Protein AF-A0A1Y3QX22-F1 (afdb_monomer_lite)

Foldseek 3Di:
DDDDDDPDPPPPPLDQDACLVDQDDDPPPDDSQQVQWDWDWDWAQFQVVRGIAIKTKTKAFQWALVLAACVVVQQWKPVQAGPVLPDGDDRRDDHRNPRTAGNQKIWMKIAGPPPRWIPSSVHPPDSRTSHPITGMDGQDPVQKDWDDKDWDWECDDPFWIKIKIKIWIARSNNRHIDIDIDIDIDGFPWDWDWDDDVVQQWIKIWIARPRHRDIDIDIWHWDKDWAAAEEEQPQDWDFIDMDTPTDPQKDKQKFKAQDQVGRDHRDTDTDRDADKGKIKMWMWIDHPHDIDIDIDIHIYGYHYPPPDPPPDDLDPDVPFQWDFPDWAPAAQVGWIWTWIARPSNRDIDTDDIHDHPHDPDDDDDDDPDDPVGHD

pLDDT: mean 85.25, std 14.9, range [34.22, 97.75]

Structure (mmCIF, N/CA/C/O backbone):
data_AF-A0A1Y3QX22-F1
#
_entry.id   AF-A0A1Y3QX22-F1
#
loop_
_atom_site.group_PDB
_atom_site.id
_atom_site.type_symbol
_atom_site.label_atom_id
_atom_site.label_alt_id
_atom_site.label_comp_id
_atom_site.label_asym_id
_atom_site.label_entity_id
_atom_site.label_seq_id
_atom_site.pdbx_PDB_ins_code
_atom_site.Cartn_x
_atom_site.Cartn_y
_atom_site.Cartn_z
_atom_site.occupancy
_atom_site.B_iso_or_equiv
_atom_site.auth_seq_id
_atom_site.auth_comp_id
_atom_site.auth_asym_id
_atom_site.auth_atom_id
_atom_site.pdbx_PDB_model_num
ATOM 1 N N . MET A 1 1 ? -6.542 -36.772 -50.149 1.00 36.34 1 MET A N 1
ATOM 2 C CA . MET A 1 1 ? -6.131 -36.227 -48.842 1.00 36.34 1 MET A CA 1
ATOM 3 C C . MET A 1 1 ? -5.224 -35.038 -49.113 1.00 36.34 1 MET A C 1
ATOM 5 O O . MET A 1 1 ? -4.090 -35.252 -49.514 1.00 36.34 1 MET A O 1
ATOM 9 N N . LEU A 1 2 ? -5.739 -33.810 -49.015 1.00 35.78 2 LEU A N 1
ATOM 10 C CA . LEU A 1 2 ? -4.901 -32.610 -48.978 1.00 35.78 2 LEU A CA 1
ATOM 11 C C . LEU A 1 2 ? -4.663 -32.290 -47.502 1.00 35.78 2 LEU A C 1
ATOM 13 O O . LEU A 1 2 ? -5.620 -32.027 -46.779 1.00 35.78 2 LEU A O 1
ATOM 17 N N . SER A 1 3 ? -3.410 -32.377 -47.063 1.00 34.22 3 SER A N 1
ATOM 18 C CA . SER A 1 3 ? -3.008 -31.951 -45.725 1.00 34.22 3 SER A CA 1
ATOM 19 C C . SER A 1 3 ? -2.814 -30.435 -45.745 1.00 34.22 3 SER A C 1
ATOM 21 O O . SER A 1 3 ? -1.922 -29.936 -46.429 1.00 34.22 3 SER A O 1
ATOM 23 N N . LEU A 1 4 ? -3.682 -29.709 -45.043 1.00 40.72 4 LEU A N 1
ATOM 24 C CA . LEU A 1 4 ? -3.473 -28.309 -44.687 1.00 40.72 4 LEU A CA 1
ATOM 25 C C . LEU A 1 4 ? -2.505 -28.290 -43.501 1.00 40.72 4 LEU A C 1
ATOM 27 O O . LEU A 1 4 ? -2.869 -28.695 -42.399 1.00 40.72 4 LEU A O 1
ATOM 31 N N . VAL A 1 5 ? -1.270 -27.852 -43.736 1.00 42.16 5 VAL A N 1
ATOM 32 C CA . VAL A 1 5 ? -0.345 -27.501 -42.653 1.00 42.16 5 VAL A CA 1
ATOM 33 C C . VAL A 1 5 ? -0.844 -26.182 -42.055 1.00 42.16 5 VAL A C 1
ATOM 35 O O . VAL A 1 5 ? -0.979 -25.214 -42.806 1.00 42.16 5 VAL A O 1
ATOM 38 N N . PRO A 1 6 ? -1.143 -26.096 -40.748 1.00 40.78 6 PRO A N 1
ATOM 39 C CA . PRO A 1 6 ? -1.425 -24.816 -40.123 1.00 40.78 6 PRO A CA 1
ATOM 40 C C . PRO A 1 6 ? -0.106 -24.049 -40.007 1.00 40.78 6 PRO A C 1
ATOM 42 O O . PRO A 1 6 ? 0.772 -24.431 -39.235 1.00 40.78 6 PRO A O 1
ATOM 45 N N . SER A 1 7 ? 0.043 -22.967 -40.769 1.00 44.59 7 SER A N 1
ATOM 46 C CA . SER A 1 7 ? 1.041 -21.941 -40.470 1.00 44.59 7 SER A CA 1
ATOM 47 C C . SER A 1 7 ? 0.577 -21.206 -39.215 1.00 44.59 7 SER A C 1
ATOM 49 O O . SER A 1 7 ? -0.231 -20.283 -39.289 1.00 44.59 7 SER A O 1
ATOM 51 N N . ALA A 1 8 ? 1.027 -21.660 -38.048 1.00 41.25 8 ALA A N 1
ATOM 52 C CA . ALA A 1 8 ? 0.876 -20.902 -36.818 1.00 41.25 8 ALA A CA 1
ATOM 53 C C . ALA A 1 8 ? 1.829 -19.702 -36.891 1.00 41.25 8 ALA A C 1
ATOM 55 O O . ALA A 1 8 ? 3.026 -19.836 -36.650 1.00 41.25 8 ALA A O 1
ATOM 56 N N . PHE A 1 9 ? 1.310 -18.530 -37.254 1.00 41.88 9 PHE A N 1
ATOM 57 C CA . PHE A 1 9 ? 1.969 -17.285 -36.887 1.00 41.88 9 PHE A CA 1
ATOM 58 C C . PHE A 1 9 ? 1.807 -17.160 -35.374 1.00 41.88 9 PHE A C 1
ATOM 60 O O . PHE A 1 9 ? 0.685 -17.032 -34.882 1.00 41.88 9 PHE A O 1
ATOM 67 N N . ALA A 1 10 ? 2.906 -17.264 -34.631 1.00 37.62 10 ALA A N 1
ATOM 68 C CA . ALA A 1 10 ? 2.924 -16.817 -33.250 1.00 37.62 10 ALA A CA 1
ATOM 69 C C . ALA A 1 10 ? 2.651 -15.309 -33.285 1.00 37.62 10 ALA A C 1
ATOM 71 O O . ALA A 1 10 ? 3.537 -14.518 -33.592 1.00 37.62 10 ALA A O 1
ATOM 72 N N . ALA A 1 11 ? 1.397 -14.914 -33.066 1.00 38.53 11 ALA A N 1
ATOM 73 C CA . ALA A 1 11 ? 1.091 -13.540 -32.723 1.00 38.53 11 ALA A CA 1
ATOM 74 C C . ALA A 1 11 ? 1.828 -13.278 -31.409 1.00 38.53 11 ALA A C 1
ATOM 76 O O . ALA A 1 11 ? 1.505 -13.888 -30.389 1.00 38.53 11 ALA A O 1
ATOM 77 N N . GLN A 1 12 ? 2.878 -12.460 -31.462 1.00 41.03 12 GLN A N 1
ATOM 78 C CA . GLN A 1 12 ? 3.587 -12.010 -30.276 1.00 41.03 12 GLN A CA 1
ATOM 79 C C . GLN A 1 12 ? 2.536 -11.353 -29.378 1.00 41.03 12 GLN A C 1
ATOM 81 O O . GLN A 1 12 ? 1.858 -10.407 -29.784 1.00 41.03 12 GLN A O 1
ATOM 86 N N . GLN A 1 13 ? 2.300 -11.942 -28.208 1.00 42.16 13 GLN A N 1
ATOM 87 C CA . GLN A 1 13 ? 1.375 -11.389 -27.235 1.00 42.16 13 GLN A CA 1
ATOM 88 C C . GLN A 1 13 ? 2.008 -10.078 -26.765 1.00 42.16 13 GLN A C 1
ATOM 90 O O . GLN A 1 13 ? 3.009 -10.094 -26.058 1.00 42.16 13 GLN A O 1
ATOM 95 N N . ASN A 1 14 ? 1.489 -8.953 -27.257 1.00 52.09 14 ASN A N 1
ATOM 96 C CA . ASN A 1 14 ? 2.014 -7.615 -26.992 1.00 52.09 14 ASN A CA 1
ATOM 97 C C . ASN A 1 14 ? 1.591 -7.165 -25.585 1.00 52.09 14 ASN A C 1
ATOM 99 O O . ASN A 1 14 ? 0.778 -6.258 -25.426 1.00 52.09 14 ASN A O 1
ATOM 103 N N . SER A 1 15 ? 2.037 -7.890 -24.561 1.00 65.25 15 SER A N 1
ATOM 104 C CA . SER A 1 15 ? 1.939 -7.449 -23.176 1.00 65.25 15 SER A CA 1
ATOM 105 C C . SER A 1 15 ? 3.195 -6.660 -22.859 1.00 65.25 15 SER A C 1
ATOM 107 O O . SER A 1 15 ? 4.293 -7.210 -22.947 1.00 65.25 15 SER A O 1
ATOM 109 N N . TYR A 1 16 ? 3.020 -5.391 -22.496 1.00 75.31 16 TYR A N 1
ATOM 110 C CA . TYR A 1 16 ? 4.081 -4.595 -21.899 1.00 75.31 16 TYR A CA 1
ATOM 111 C C . TYR A 1 16 ? 4.757 -5.370 -20.760 1.00 75.31 16 TYR A C 1
ATOM 113 O O . TYR A 1 16 ? 4.108 -6.086 -19.991 1.00 75.31 16 TYR A O 1
ATOM 121 N N . HIS A 1 17 ? 6.068 -5.213 -20.683 1.00 79.25 17 HIS A N 1
ATOM 122 C CA . HIS A 1 17 ? 6.940 -5.810 -19.694 1.00 79.25 17 HIS A CA 1
ATOM 123 C C . HIS A 1 17 ? 8.010 -4.771 -19.370 1.00 79.25 17 HIS A C 1
ATOM 125 O O . HIS A 1 17 ? 8.601 -4.218 -20.296 1.00 79.25 17 HIS A O 1
ATOM 131 N N . ASP A 1 18 ? 8.209 -4.469 -18.084 1.00 85.56 18 ASP A N 1
ATOM 132 C CA . ASP A 1 18 ? 9.187 -3.465 -17.668 1.00 85.56 18 ASP A CA 1
ATOM 133 C C . ASP A 1 18 ? 10.604 -4.063 -17.713 1.00 85.56 18 ASP A C 1
ATOM 135 O O . ASP A 1 18 ? 10.905 -4.986 -16.938 1.00 85.56 18 ASP A O 1
ATOM 139 N N . PRO A 1 19 ? 11.510 -3.532 -18.556 1.00 85.81 19 PRO A N 1
ATOM 140 C CA . PRO A 1 19 ? 12.893 -3.983 -18.603 1.00 85.81 19 PRO A CA 1
ATOM 141 C C . PRO A 1 19 ? 13.593 -3.881 -17.247 1.00 85.81 19 PRO A C 1
ATOM 143 O O . PRO A 1 19 ? 14.455 -4.705 -16.960 1.00 85.81 19 PRO A O 1
ATOM 146 N N . ALA A 1 20 ? 13.210 -2.930 -16.387 1.00 86.38 20 ALA A N 1
ATOM 147 C CA . ALA A 1 20 ? 13.791 -2.792 -15.052 1.00 86.38 20 ALA A CA 1
ATOM 148 C C . ALA A 1 20 ? 13.426 -3.944 -14.098 1.00 86.38 20 ALA A C 1
ATOM 150 O O . ALA A 1 20 ? 14.168 -4.212 -13.157 1.00 86.38 20 ALA A O 1
ATOM 151 N N . GLU A 1 21 ? 12.311 -4.641 -14.328 1.00 85.25 21 GLU A N 1
ATOM 152 C CA . GLU A 1 21 ? 11.834 -5.712 -13.442 1.00 85.25 21 GLU A CA 1
ATOM 153 C C . GLU A 1 21 ? 12.379 -7.091 -13.833 1.00 85.25 21 GLU A C 1
ATOM 155 O O . GLU A 1 21 ? 12.444 -7.992 -12.995 1.00 85.25 21 GLU A O 1
ATOM 160 N N . HIS A 1 22 ? 12.796 -7.276 -15.091 1.00 83.94 22 HIS A N 1
ATOM 161 C CA . HIS A 1 22 ? 13.303 -8.571 -15.555 1.00 83.94 22 HIS A CA 1
ATOM 162 C C . HIS A 1 22 ? 14.522 -8.478 -16.475 1.00 83.94 22 HIS A C 1
ATOM 164 O O . HIS A 1 22 ? 14.696 -9.318 -17.365 1.00 83.94 22 HIS A O 1
ATOM 170 N N . TRP A 1 23 ? 15.369 -7.476 -16.254 1.00 88.88 23 TRP A N 1
ATOM 171 C CA . TRP A 1 23 ? 16.639 -7.359 -16.955 1.00 88.88 23 TRP A CA 1
ATOM 172 C C . TRP A 1 23 ? 17.484 -8.624 -16.778 1.00 88.88 23 TRP A C 1
ATOM 174 O O . TRP A 1 23 ? 17.711 -9.097 -15.661 1.00 88.88 23 TRP A O 1
ATOM 184 N N . GLN A 1 24 ? 17.952 -9.188 -17.886 1.00 86.00 24 GLN A N 1
ATOM 185 C CA . GLN A 1 24 ? 18.789 -10.380 -17.889 1.00 86.00 24 GLN A CA 1
ATOM 186 C C . GLN A 1 24 ? 20.254 -9.996 -18.032 1.00 86.00 24 GLN A C 1
ATOM 188 O O . GLN A 1 24 ? 20.685 -9.564 -19.097 1.00 86.00 24 GLN A O 1
ATOM 193 N N . GLU A 1 25 ? 21.042 -10.248 -16.994 1.00 80.12 25 GLU A N 1
ATOM 194 C CA . GLU A 1 25 ? 22.492 -10.098 -17.060 1.00 80.12 25 GLU A CA 1
ATOM 195 C C . GLU A 1 25 ? 23.142 -11.421 -17.477 1.00 80.12 25 GLU A C 1
ATOM 197 O O . GLU A 1 25 ? 22.962 -12.472 -16.851 1.00 80.12 25 GLU A O 1
ATOM 202 N N . ALA A 1 26 ? 23.954 -11.383 -18.529 1.00 65.12 26 ALA A N 1
ATOM 203 C CA . ALA A 1 26 ? 24.813 -12.502 -18.875 1.00 65.12 26 ALA A CA 1
ATOM 204 C C . ALA A 1 26 ? 26.205 -12.224 -18.304 1.00 65.12 26 ALA A C 1
ATOM 206 O O . ALA A 1 26 ? 26.901 -11.354 -18.809 1.00 65.12 26 ALA A O 1
ATOM 207 N N . LEU A 1 27 ? 26.645 -13.001 -17.303 1.00 61.62 27 LEU A N 1
ATOM 208 C CA . LEU A 1 27 ? 28.001 -12.963 -16.721 1.00 61.62 27 LEU A CA 1
ATOM 209 C C . LEU A 1 27 ? 29.094 -13.304 -17.765 1.00 61.62 27 LEU A C 1
ATOM 211 O O . LEU A 1 27 ? 29.719 -14.366 -17.709 1.00 61.62 27 LEU A O 1
ATOM 215 N N . ASN A 1 28 ? 29.311 -12.420 -18.741 1.00 54.50 28 ASN A N 1
ATOM 216 C CA . ASN A 1 28 ? 30.236 -12.527 -19.871 1.00 54.50 28 ASN A CA 1
ATOM 217 C C . ASN A 1 28 ? 30.025 -13.742 -20.800 1.00 54.50 28 ASN A C 1
ATOM 219 O O . ASN A 1 28 ? 30.989 -14.250 -21.374 1.00 54.50 28 ASN A O 1
ATOM 223 N N . ARG A 1 29 ? 28.788 -14.245 -20.948 1.00 50.44 29 ARG A N 1
ATOM 224 C CA . ARG A 1 29 ? 28.500 -15.457 -21.753 1.00 50.44 29 ARG A CA 1
ATOM 225 C C . ARG A 1 29 ? 27.735 -15.217 -23.065 1.00 50.44 29 ARG A C 1
ATOM 227 O O . ARG A 1 29 ? 27.838 -16.071 -23.942 1.00 50.44 29 ARG A O 1
ATOM 234 N N . THR A 1 30 ? 27.060 -14.073 -23.232 1.00 57.72 30 THR A N 1
ATOM 235 C CA . THR A 1 30 ? 26.239 -13.731 -24.418 1.00 57.72 30 THR A CA 1
ATOM 236 C C . THR A 1 30 ? 26.144 -12.206 -24.600 1.00 57.72 30 THR A C 1
ATOM 238 O O . THR A 1 30 ? 26.429 -11.462 -23.667 1.00 57.72 30 THR A O 1
ATOM 241 N N . ASN A 1 31 ? 25.750 -11.742 -25.793 1.00 74.31 31 ASN A N 1
ATOM 242 C CA . ASN A 1 31 ? 25.405 -10.346 -26.084 1.00 74.31 31 ASN A CA 1
ATOM 243 C C . ASN A 1 31 ? 24.146 -9.928 -25.296 1.00 74.31 31 ASN A C 1
ATOM 245 O O . ASN A 1 31 ? 23.030 -10.200 -25.728 1.00 74.31 31 ASN A O 1
ATOM 249 N N . GLU A 1 32 ? 24.338 -9.321 -24.125 1.00 84.38 32 GLU A N 1
ATOM 250 C CA . GLU A 1 32 ? 23.282 -8.916 -23.181 1.00 84.38 32 GLU A CA 1
ATOM 251 C C . GLU A 1 32 ? 22.200 -8.043 -23.824 1.00 84.38 32 GLU A C 1
ATOM 253 O O . GLU A 1 32 ? 21.011 -8.234 -23.573 1.00 84.38 32 GLU A O 1
ATOM 258 N N . LEU A 1 33 ? 22.604 -7.149 -24.729 1.00 89.69 33 LEU A N 1
ATOM 259 C CA . LEU A 1 33 ? 21.676 -6.321 -25.491 1.00 89.69 33 LEU A CA 1
ATOM 260 C C . LEU A 1 33 ? 20.748 -7.172 -26.372 1.00 89.69 33 LEU A C 1
ATOM 262 O O . LEU A 1 33 ? 19.561 -6.894 -26.442 1.00 89.69 33 LEU A O 1
ATOM 266 N N . ASP A 1 34 ? 21.232 -8.256 -26.989 1.00 89.31 34 ASP A N 1
ATOM 267 C CA . ASP A 1 34 ? 20.360 -9.127 -27.794 1.00 89.31 34 ASP A CA 1
ATOM 268 C C . ASP A 1 34 ? 19.292 -9.800 -26.913 1.00 89.31 34 ASP A C 1
ATOM 270 O O . ASP A 1 34 ? 18.132 -9.883 -27.311 1.00 89.31 34 ASP A O 1
ATOM 274 N N . ALA A 1 35 ? 19.668 -10.243 -25.707 1.00 87.81 35 ALA A N 1
ATOM 275 C CA . ALA A 1 35 ? 18.770 -10.941 -24.784 1.00 87.81 35 ALA A CA 1
ATOM 276 C C . ALA A 1 35 ? 17.658 -10.041 -24.218 1.00 87.81 35 ALA A C 1
ATOM 278 O O . ALA A 1 35 ? 16.554 -10.522 -23.975 1.00 87.81 35 ALA A O 1
ATOM 279 N N . ASN A 1 36 ? 17.944 -8.748 -24.046 1.00 88.81 36 ASN A N 1
ATOM 280 C CA . ASN A 1 36 ? 17.006 -7.757 -23.510 1.00 88.81 36 ASN A CA 1
ATOM 281 C C . ASN A 1 36 ? 16.337 -6.908 -24.603 1.00 88.81 36 ASN A C 1
ATOM 283 O O . ASN A 1 36 ? 15.720 -5.885 -24.307 1.00 88.81 36 ASN A O 1
ATOM 287 N N . SER A 1 37 ? 16.486 -7.289 -25.874 1.00 90.31 37 SER A N 1
ATOM 288 C CA . SER A 1 37 ? 15.969 -6.494 -26.983 1.00 90.31 37 SER A CA 1
ATOM 289 C C . SER A 1 37 ? 14.510 -6.775 -27.320 1.00 90.31 37 SER A C 1
ATOM 291 O O . SER A 1 37 ? 14.046 -7.914 -27.360 1.00 90.31 37 SER A O 1
ATOM 293 N N . VAL A 1 38 ? 13.811 -5.709 -27.693 1.00 90.06 38 VAL A N 1
ATOM 294 C CA . VAL A 1 38 ? 12.614 -5.779 -28.523 1.00 90.06 38 VAL A CA 1
ATOM 295 C C . VAL A 1 38 ? 13.058 -6.042 -29.956 1.00 90.06 38 VAL A C 1
ATOM 297 O O . VAL A 1 38 ? 13.807 -5.250 -30.535 1.00 90.06 38 VAL A O 1
ATOM 300 N N . VAL A 1 39 ? 12.597 -7.154 -30.528 1.00 91.75 39 VAL A N 1
ATOM 301 C CA . VAL A 1 39 ? 12.923 -7.550 -31.900 1.00 91.75 39 VAL A CA 1
ATOM 302 C C . VAL A 1 39 ? 11.723 -7.320 -32.808 1.00 91.75 39 VAL A C 1
ATOM 304 O O . VAL A 1 39 ? 10.618 -7.781 -32.531 1.00 91.75 39 VAL A O 1
ATOM 307 N N . THR A 1 40 ? 11.952 -6.613 -33.908 1.00 91.50 40 THR A N 1
ATOM 308 C CA . THR A 1 40 ? 10.946 -6.319 -34.939 1.00 91.50 40 THR A CA 1
ATOM 309 C C . THR A 1 40 ? 11.504 -6.631 -36.323 1.00 91.50 40 THR A C 1
ATOM 311 O O . THR A 1 40 ? 12.715 -6.776 -36.485 1.00 91.50 40 THR A O 1
ATOM 314 N N . VAL A 1 41 ? 10.635 -6.713 -37.332 1.00 94.75 41 VAL A N 1
ATOM 315 C CA . VAL A 1 41 ? 11.051 -6.837 -38.735 1.00 94.75 41 VAL A CA 1
ATOM 316 C C . VAL A 1 41 ? 10.643 -5.581 -39.494 1.00 94.75 41 VAL A C 1
ATOM 318 O O . VAL A 1 41 ? 9.465 -5.230 -39.536 1.00 94.75 41 VAL A O 1
ATOM 321 N N . GLU A 1 42 ? 11.614 -4.912 -40.110 1.00 93.69 42 GLU A N 1
ATOM 322 C CA . GLU A 1 42 ? 11.423 -3.636 -40.808 1.00 93.69 42 GLU A CA 1
ATOM 323 C C . GLU A 1 42 ? 12.037 -3.657 -42.208 1.00 93.69 42 GLU A C 1
ATOM 325 O O . GLU A 1 42 ? 12.852 -4.515 -42.539 1.00 93.69 42 GLU A O 1
ATOM 330 N N . THR A 1 43 ? 11.633 -2.717 -43.065 1.00 96.88 43 THR A N 1
ATOM 331 C CA . THR A 1 43 ? 12.180 -2.589 -44.424 1.00 96.88 43 THR A CA 1
ATOM 332 C C . THR A 1 43 ? 13.167 -1.429 -44.491 1.00 96.88 43 THR A C 1
ATOM 334 O O . THR A 1 43 ? 12.781 -0.285 -44.264 1.00 96.88 43 THR A O 1
ATOM 337 N N . PHE A 1 44 ? 14.415 -1.712 -44.869 1.00 95.25 44 PHE A N 1
ATOM 338 C CA . PHE A 1 44 ? 15.448 -0.698 -45.113 1.00 95.25 44 PHE A CA 1
ATOM 339 C C . PHE A 1 44 ? 16.203 -0.967 -46.411 1.00 95.25 44 PHE A C 1
ATOM 341 O O . PHE A 1 44 ? 16.220 -2.090 -46.912 1.00 95.25 44 PHE A O 1
ATOM 348 N N . ASP A 1 45 ? 16.897 0.048 -46.919 1.00 96.75 45 ASP A N 1
ATOM 349 C CA . ASP A 1 45 ? 17.837 -0.110 -48.026 1.00 96.75 45 ASP A CA 1
ATOM 350 C C . ASP A 1 45 ? 19.153 -0.723 -47.538 1.00 96.75 45 ASP A C 1
ATOM 352 O O . ASP A 1 45 ? 19.848 -0.166 -46.692 1.00 96.75 45 ASP A O 1
ATOM 356 N N . CYS A 1 46 ? 19.523 -1.884 -48.075 1.00 97.06 46 CYS A N 1
ATOM 357 C CA . CYS A 1 46 ? 20.776 -2.552 -47.743 1.00 97.06 46 CYS A CA 1
ATOM 358 C C . CYS A 1 46 ? 21.893 -2.103 -48.691 1.00 97.06 46 CYS A C 1
ATOM 360 O O . CYS A 1 46 ? 21.849 -2.405 -49.882 1.00 97.06 46 CYS A O 1
ATOM 362 N N . CYS A 1 47 ? 22.952 -1.482 -48.166 1.00 95.50 47 CYS A N 1
ATOM 363 C CA . CYS A 1 47 ? 24.089 -1.018 -48.973 1.00 95.50 47 CYS A CA 1
ATOM 364 C C . CYS A 1 47 ? 24.924 -2.142 -49.620 1.00 95.50 47 CYS A C 1
ATOM 366 O O . CYS A 1 47 ? 25.740 -1.868 -50.495 1.00 95.50 47 CYS A O 1
ATOM 368 N N . ILE A 1 48 ? 24.741 -3.396 -49.186 1.00 96.12 48 ILE A N 1
ATOM 369 C CA . ILE A 1 48 ? 25.414 -4.577 -49.750 1.00 96.12 48 ILE A CA 1
ATOM 370 C C . ILE A 1 48 ? 24.560 -5.237 -50.834 1.00 96.12 48 ILE A C 1
ATOM 372 O O . ILE A 1 48 ? 25.086 -5.677 -51.852 1.00 96.12 48 ILE A O 1
ATOM 376 N N . CYS A 1 49 ? 23.243 -5.312 -50.619 1.00 95.81 49 CYS A N 1
ATOM 377 C CA . CYS A 1 49 ? 22.310 -5.870 -51.599 1.00 95.81 49 CYS A CA 1
ATOM 378 C C . CYS A 1 49 ? 21.891 -4.857 -52.672 1.00 95.81 49 CYS A C 1
ATOM 380 O O . CYS A 1 49 ? 21.314 -5.273 -53.675 1.00 95.81 49 CYS A O 1
ATOM 382 N N . ASP A 1 50 ? 22.133 -3.566 -52.428 1.00 95.50 50 ASP A N 1
ATOM 383 C CA . ASP A 1 50 ? 21.750 -2.431 -53.273 1.00 95.50 50 ASP A CA 1
ATOM 384 C C . ASP A 1 50 ? 20.240 -2.389 -53.582 1.00 95.50 50 ASP A C 1
ATOM 386 O O . ASP A 1 50 ? 19.800 -2.142 -54.703 1.00 95.50 50 ASP A O 1
ATOM 390 N N . LYS A 1 51 ? 19.424 -2.724 -52.575 1.00 95.38 51 LYS A N 1
ATOM 391 C CA . LYS A 1 51 ? 17.956 -2.723 -52.647 1.00 95.38 51 LYS A CA 1
ATOM 392 C C . LYS A 1 51 ? 17.329 -2.685 -51.256 1.00 95.38 51 LYS A C 1
ATOM 394 O O . LYS A 1 51 ? 17.968 -3.086 -50.278 1.00 95.38 51 LYS A O 1
ATOM 399 N N . ALA A 1 52 ? 16.053 -2.316 -51.203 1.00 96.75 52 ALA A N 1
ATOM 400 C CA . ALA A 1 52 ? 15.219 -2.497 -50.024 1.00 96.75 52 ALA A CA 1
ATOM 401 C C . ALA A 1 52 ? 15.072 -3.992 -49.680 1.00 96.75 52 ALA A C 1
ATOM 403 O O . ALA A 1 52 ? 14.739 -4.815 -50.541 1.00 96.75 52 ALA A O 1
ATOM 404 N N . THR A 1 53 ? 15.326 -4.348 -48.424 1.00 95.69 53 THR A N 1
ATOM 405 C CA . THR A 1 53 ? 15.193 -5.709 -47.887 1.00 95.69 53 THR A CA 1
ATOM 406 C C . THR A 1 53 ? 14.533 -5.683 -46.513 1.00 95.69 53 THR A C 1
ATOM 408 O O . THR A 1 53 ? 14.492 -4.640 -45.864 1.00 95.69 53 THR A O 1
ATOM 411 N N . ALA A 1 54 ? 14.044 -6.839 -46.062 1.00 97.12 54 ALA A N 1
ATOM 412 C CA . ALA A 1 54 ? 13.655 -7.033 -44.671 1.00 97.12 54 ALA A CA 1
ATOM 413 C C . ALA A 1 54 ? 14.900 -7.087 -43.769 1.00 97.12 54 ALA A C 1
ATOM 415 O O . ALA A 1 54 ? 15.948 -7.617 -44.162 1.00 97.12 54 ALA A O 1
ATOM 416 N N . PHE A 1 55 ? 14.778 -6.508 -42.582 1.00 97.69 55 PHE A N 1
ATOM 417 C CA . PHE A 1 55 ? 15.784 -6.498 -41.535 1.00 97.69 55 PHE A CA 1
ATOM 418 C C . PHE A 1 55 ? 15.163 -6.942 -40.222 1.00 97.69 55 PHE A C 1
ATOM 420 O O . PHE A 1 55 ? 14.121 -6.420 -39.837 1.00 97.69 55 PHE A O 1
ATOM 427 N N . GLU A 1 56 ? 15.862 -7.813 -39.505 1.00 97.00 56 GLU A N 1
ATOM 428 C CA . GLU A 1 56 ? 15.604 -8.062 -38.092 1.00 97.00 56 GLU A CA 1
ATOM 429 C C . GLU A 1 56 ? 16.251 -6.933 -37.278 1.00 97.00 56 GLU A C 1
ATOM 431 O O . GLU A 1 56 ? 17.460 -6.696 -37.381 1.00 97.00 56 GLU A O 1
ATOM 436 N N . VAL A 1 57 ? 15.451 -6.188 -36.519 1.00 94.75 57 VAL A N 1
ATOM 437 C CA . VAL A 1 57 ? 15.877 -4.991 -35.788 1.00 94.75 57 VAL A CA 1
ATOM 438 C C . VAL A 1 57 ? 15.718 -5.209 -34.296 1.00 94.75 57 VAL A C 1
ATOM 440 O O . VAL A 1 57 ? 14.611 -5.429 -33.813 1.00 94.75 57 VAL A O 1
ATOM 443 N N . PHE A 1 58 ? 16.831 -5.090 -33.585 1.00 94.44 58 PHE A N 1
ATOM 444 C CA . PHE A 1 58 ? 16.966 -5.260 -32.147 1.00 94.44 58 PHE A CA 1
ATOM 445 C C . PHE A 1 58 ? 16.998 -3.882 -31.498 1.00 94.44 58 PHE A C 1
ATOM 447 O O . PHE A 1 58 ? 17.793 -3.037 -31.920 1.00 94.44 58 PHE A O 1
ATOM 454 N N . ARG A 1 59 ? 16.170 -3.654 -30.477 1.00 92.81 59 ARG A N 1
ATOM 455 C CA . ARG A 1 59 ? 16.114 -2.399 -29.719 1.00 92.81 59 ARG A CA 1
ATOM 456 C C . ARG A 1 59 ? 16.188 -2.653 -28.233 1.00 92.81 59 ARG A C 1
ATOM 458 O O . ARG A 1 59 ? 15.401 -3.431 -27.717 1.00 92.81 59 ARG A O 1
ATOM 465 N N . VAL A 1 60 ? 17.082 -1.955 -27.554 1.00 93.75 60 VAL A N 1
ATOM 466 C CA . VAL A 1 60 ? 17.253 -2.065 -26.107 1.00 93.75 60 VAL A CA 1
ATOM 467 C C . VAL A 1 60 ? 17.240 -0.665 -25.516 1.00 93.75 60 VAL A C 1
ATOM 469 O O . VAL A 1 60 ? 18.022 0.167 -25.976 1.00 93.75 60 VAL A O 1
ATOM 472 N N . PRO A 1 61 ? 16.380 -0.362 -24.539 1.00 94.94 61 PRO A N 1
ATOM 473 C CA . PRO A 1 61 ? 16.401 0.931 -23.876 1.00 94.94 61 PRO A CA 1
ATOM 474 C C . PRO A 1 61 ? 17.766 1.178 -23.226 1.00 94.94 61 PRO A C 1
ATOM 476 O O . PRO A 1 61 ? 18.404 0.268 -22.700 1.00 94.94 61 PRO A O 1
ATOM 479 N N . GLU A 1 62 ? 18.243 2.414 -23.314 1.00 95.06 62 GLU A N 1
ATOM 480 C CA . GLU A 1 62 ? 19.493 2.817 -22.686 1.00 95.06 62 GLU A CA 1
ATOM 481 C C . GLU A 1 62 ? 19.243 3.149 -21.216 1.00 95.06 62 GLU A C 1
ATOM 483 O O . GLU A 1 62 ? 18.384 3.971 -20.884 1.00 95.06 62 GLU A O 1
ATOM 488 N N . TYR A 1 63 ? 20.050 2.539 -20.352 1.00 94.38 63 TYR A N 1
ATOM 489 C CA . TYR A 1 63 ? 20.083 2.824 -18.930 1.00 94.38 63 TYR A CA 1
ATOM 490 C C . TYR A 1 63 ? 21.486 3.249 -18.527 1.00 94.38 63 TYR A C 1
ATOM 492 O O . TYR A 1 63 ? 22.455 2.530 -18.762 1.00 94.38 63 TYR A O 1
ATOM 500 N N . THR A 1 64 ? 21.593 4.412 -17.889 1.00 95.62 64 THR A N 1
ATOM 501 C CA . THR A 1 64 ? 22.872 4.921 -17.389 1.00 95.62 64 THR A CA 1
ATOM 502 C C . THR A 1 64 ? 22.781 5.261 -15.912 1.00 95.62 64 THR A C 1
ATOM 504 O O . THR A 1 64 ? 21.731 5.643 -15.390 1.00 95.62 64 THR A O 1
ATOM 507 N N . ARG A 1 65 ? 23.914 5.153 -15.217 1.00 95.50 65 ARG A N 1
ATOM 508 C CA . ARG A 1 65 ? 24.018 5.414 -13.770 1.00 95.50 65 ARG A CA 1
ATOM 509 C C . ARG A 1 65 ? 23.649 6.841 -13.377 1.00 95.50 65 ARG A C 1
ATOM 511 O O . ARG A 1 65 ? 23.239 7.088 -12.248 1.00 95.50 65 ARG A O 1
ATOM 518 N N . ASN A 1 66 ? 23.828 7.789 -14.294 1.00 94.94 66 ASN A N 1
ATOM 519 C CA . ASN A 1 66 ? 23.517 9.200 -14.081 1.00 94.94 66 ASN A CA 1
ATOM 520 C C . ASN A 1 66 ? 22.198 9.641 -14.739 1.00 94.94 66 ASN A C 1
ATOM 522 O O . ASN A 1 66 ? 21.870 10.819 -14.649 1.00 94.94 66 ASN A O 1
ATOM 526 N N . GLY A 1 67 ? 21.476 8.739 -15.417 1.00 93.62 67 GLY A N 1
ATOM 527 C CA . GLY A 1 67 ? 20.242 9.052 -16.145 1.00 93.62 67 GLY A CA 1
ATOM 528 C C . GLY A 1 67 ? 20.427 9.936 -17.381 1.00 93.62 67 GLY A C 1
ATOM 529 O O . GLY A 1 67 ? 19.446 10.334 -18.002 1.00 93.62 67 GLY A O 1
ATOM 530 N N . GLU A 1 68 ? 21.669 10.235 -17.773 1.00 95.75 68 GLU A N 1
ATOM 531 C CA . GLU A 1 68 ? 21.967 10.967 -19.000 1.00 95.75 68 GLU A CA 1
ATOM 532 C C . GLU A 1 68 ? 22.450 10.021 -20.094 1.00 95.75 68 GLU A C 1
ATOM 534 O O . GLU A 1 68 ? 23.337 9.185 -19.885 1.00 95.75 68 GLU A O 1
ATOM 539 N N . THR A 1 69 ? 21.941 10.226 -21.305 1.00 96.06 69 THR A N 1
ATOM 540 C CA . THR A 1 69 ? 22.334 9.434 -22.470 1.00 96.06 69 THR A CA 1
ATOM 541 C C . THR A 1 69 ? 23.835 9.484 -22.763 1.00 96.06 69 THR A C 1
ATOM 543 O O . THR A 1 69 ? 24.470 10.531 -22.603 1.00 96.06 69 THR A O 1
ATOM 546 N N . ALA A 1 70 ? 24.420 8.378 -23.235 1.00 95.81 70 ALA A N 1
ATOM 547 C CA . ALA A 1 70 ? 25.814 8.270 -23.680 1.00 95.81 70 ALA A CA 1
ATOM 548 C C . ALA A 1 70 ? 26.183 9.298 -24.758 1.00 95.81 70 ALA A C 1
ATOM 550 O O . ALA A 1 70 ? 27.337 9.739 -24.844 1.00 95.81 70 ALA A O 1
ATOM 551 N N . LEU A 1 71 ? 25.190 9.792 -25.501 1.00 94.25 71 LEU A N 1
ATOM 552 C CA . LEU A 1 71 ? 25.376 10.869 -26.467 1.00 94.25 71 LEU A CA 1
ATOM 553 C C . LEU A 1 71 ? 25.865 12.182 -25.843 1.00 94.25 71 LEU A C 1
ATOM 555 O O . LEU A 1 71 ? 26.617 12.892 -26.512 1.00 94.25 71 LEU A O 1
ATOM 559 N N . THR A 1 72 ? 25.551 12.499 -24.576 1.00 94.81 72 THR A N 1
ATOM 560 C CA . THR A 1 72 ? 26.098 13.716 -23.929 1.00 94.81 72 THR A CA 1
ATOM 561 C C . THR A 1 72 ? 27.619 13.636 -23.749 1.00 94.81 72 THR A C 1
ATOM 563 O O . THR A 1 72 ? 28.296 14.659 -23.652 1.00 94.81 72 THR A O 1
ATOM 566 N N . ARG A 1 73 ? 28.180 12.419 -23.791 1.00 93.44 73 ARG A N 1
ATOM 567 C CA . ARG A 1 73 ? 29.621 12.115 -23.757 1.00 93.44 73 ARG A CA 1
ATOM 568 C C . ARG A 1 73 ? 30.194 11.813 -25.148 1.00 93.44 73 ARG A C 1
ATOM 570 O O . ARG A 1 73 ? 31.306 11.304 -25.258 1.00 93.44 73 ARG A O 1
ATOM 577 N N . ASN A 1 74 ? 29.459 12.150 -26.211 1.00 94.94 74 ASN A N 1
ATOM 578 C CA . ASN A 1 74 ? 29.764 11.871 -27.620 1.00 94.94 74 ASN A CA 1
ATOM 579 C C . ASN A 1 74 ? 29.823 10.384 -28.002 1.00 94.94 74 ASN A C 1
ATOM 581 O O . ASN A 1 74 ? 30.218 10.078 -29.131 1.00 94.94 74 ASN A O 1
ATOM 585 N N . VAL A 1 75 ? 29.420 9.470 -27.115 1.00 96.25 75 VAL A N 1
ATOM 586 C CA . VAL A 1 75 ? 29.388 8.030 -27.391 1.00 96.25 75 VAL A CA 1
ATOM 587 C C . VAL A 1 75 ? 28.145 7.708 -28.214 1.00 96.25 75 VAL A C 1
ATOM 589 O O . VAL A 1 75 ? 27.031 8.069 -27.847 1.00 96.25 75 VAL A O 1
ATOM 592 N N . LYS A 1 76 ? 28.339 7.053 -29.364 1.00 95.25 76 LYS A N 1
ATOM 593 C CA . LYS A 1 76 ? 27.257 6.700 -30.299 1.00 95.25 76 LYS A CA 1
ATOM 594 C C . LYS A 1 76 ? 27.011 5.202 -30.376 1.00 95.25 76 LYS A C 1
ATOM 596 O O . LYS A 1 76 ? 25.924 4.804 -30.791 1.00 95.25 76 LYS A O 1
ATOM 601 N N . TYR A 1 77 ? 28.005 4.390 -30.027 1.00 95.62 77 TYR A N 1
ATOM 602 C CA . TYR A 1 77 ? 27.969 2.947 -30.218 1.00 95.62 77 TYR A CA 1
ATOM 603 C C . TYR A 1 77 ? 28.171 2.203 -28.898 1.00 95.62 77 TYR A C 1
ATOM 605 O O . TYR A 1 77 ? 28.952 2.645 -28.057 1.00 95.62 77 TYR A O 1
ATOM 613 N N . SER A 1 78 ? 27.523 1.047 -28.755 1.00 93.88 78 SER A N 1
ATOM 614 C CA . SER A 1 78 ? 27.518 0.238 -27.524 1.00 93.88 78 SER A CA 1
ATOM 615 C C . SER A 1 78 ? 28.873 -0.362 -27.139 1.00 93.88 78 SER A C 1
ATOM 617 O O . SER A 1 78 ? 29.003 -0.988 -26.100 1.00 93.88 78 SER A O 1
ATOM 619 N N . ASP A 1 79 ? 29.898 -0.208 -27.973 1.00 93.44 79 ASP A N 1
ATOM 620 C CA . ASP A 1 79 ? 31.281 -0.574 -27.656 1.00 93.44 79 ASP A CA 1
ATOM 621 C C . ASP A 1 79 ? 32.099 0.629 -27.138 1.00 93.44 79 ASP A C 1
ATOM 623 O O . ASP A 1 79 ? 33.336 0.618 -27.185 1.00 93.44 79 ASP A O 1
ATOM 627 N N . GLY A 1 80 ? 31.417 1.707 -26.740 1.00 94.31 80 GLY A N 1
ATOM 628 C CA . GLY A 1 80 ? 32.000 2.964 -26.279 1.00 94.31 80 GLY A CA 1
ATOM 629 C C . GLY A 1 80 ? 32.532 3.860 -27.398 1.00 94.31 80 GLY A C 1
ATOM 630 O O . GLY A 1 80 ? 33.148 4.884 -27.109 1.00 94.31 80 GLY A O 1
ATOM 631 N N . THR A 1 81 ? 32.362 3.503 -28.679 1.00 96.44 81 THR A N 1
ATOM 632 C CA . THR A 1 81 ? 32.863 4.343 -29.782 1.00 96.44 81 THR A CA 1
ATOM 633 C C . THR A 1 81 ? 32.070 5.635 -29.899 1.00 96.44 81 THR A C 1
ATOM 635 O O . THR A 1 81 ? 30.836 5.645 -29.894 1.00 96.44 81 THR A O 1
ATOM 638 N N . CYS A 1 82 ? 32.796 6.733 -30.059 1.00 95.44 82 CYS A N 1
ATOM 639 C CA . CYS A 1 82 ? 32.221 8.046 -30.267 1.00 95.44 82 CYS A CA 1
ATOM 640 C C . CYS A 1 82 ? 31.709 8.253 -31.700 1.00 95.44 82 CYS A C 1
ATOM 642 O O . CYS A 1 82 ? 31.977 7.471 -32.615 1.00 95.44 82 CYS A O 1
ATOM 644 N N . LEU A 1 83 ? 30.994 9.359 -31.910 1.00 91.75 83 LEU A N 1
ATOM 645 C CA . LEU A 1 83 ? 30.471 9.786 -33.217 1.00 91.75 83 LEU A CA 1
ATOM 646 C C . LEU A 1 83 ? 31.533 9.855 -34.330 1.00 91.75 83 LEU A C 1
ATOM 648 O O . LEU A 1 83 ? 31.215 9.633 -35.496 1.00 91.75 83 LEU A O 1
ATOM 652 N N . ASP A 1 84 ? 32.791 10.134 -33.981 1.00 90.62 84 ASP A N 1
ATOM 653 C CA . ASP A 1 84 ? 33.916 10.194 -34.925 1.00 90.62 84 ASP A CA 1
ATOM 654 C C . ASP A 1 84 ? 34.376 8.812 -35.440 1.00 90.62 84 ASP A C 1
ATOM 656 O O . ASP A 1 84 ? 35.245 8.734 -36.314 1.00 90.62 84 ASP A O 1
ATOM 660 N N . GLY A 1 85 ? 33.818 7.723 -34.896 1.00 89.44 85 GLY A N 1
ATOM 661 C CA . GLY A 1 85 ? 34.159 6.342 -35.235 1.00 89.44 85 GLY A CA 1
ATOM 662 C C . GLY A 1 85 ? 35.554 5.901 -34.780 1.00 89.44 85 GLY A C 1
ATOM 663 O O . GLY A 1 85 ? 36.036 4.865 -35.244 1.00 89.44 85 GLY A O 1
ATOM 664 N N . LYS A 1 86 ? 36.233 6.687 -33.933 1.00 91.44 86 LYS A N 1
ATOM 665 C CA . LYS A 1 86 ? 37.632 6.471 -33.530 1.00 91.44 86 LYS A CA 1
ATOM 666 C C . LYS A 1 86 ? 37.849 6.611 -32.032 1.00 91.44 86 LYS A C 1
ATOM 668 O O . LYS A 1 86 ? 38.486 5.741 -31.441 1.00 91.44 86 LYS A O 1
ATOM 673 N N . SER A 1 87 ? 37.399 7.712 -31.437 1.00 95.06 87 SER A N 1
ATOM 674 C CA . SER A 1 87 ? 37.567 7.932 -30.006 1.00 95.06 87 SER A CA 1
ATOM 675 C C . SER A 1 87 ? 36.640 7.018 -29.208 1.00 95.06 87 SER A C 1
ATOM 677 O O . SER A 1 87 ? 35.648 6.490 -29.719 1.00 95.06 87 SER A O 1
ATOM 679 N N . LYS A 1 88 ? 37.029 6.776 -27.957 1.00 95.00 88 LYS A N 1
ATOM 680 C CA . LYS A 1 88 ? 36.279 5.969 -27.000 1.00 95.00 88 LYS A CA 1
ATOM 681 C C . LYS A 1 88 ? 35.860 6.857 -25.840 1.00 95.00 88 LYS A C 1
ATOM 683 O O . LYS A 1 88 ? 36.673 7.647 -25.358 1.00 95.00 88 LYS A O 1
ATOM 688 N N . GLY A 1 89 ? 34.616 6.711 -25.417 1.00 93.50 89 GLY A N 1
ATOM 689 C CA . GLY A 1 89 ? 34.067 7.348 -24.231 1.00 93.50 89 GLY A CA 1
ATOM 690 C C . GLY A 1 89 ? 33.470 6.319 -23.281 1.00 93.50 89 GLY A C 1
ATOM 691 O O . GLY A 1 89 ? 33.443 5.122 -23.570 1.00 93.50 89 GLY A O 1
ATOM 692 N N . ASP A 1 90 ? 33.017 6.813 -22.135 1.00 93.62 90 ASP A N 1
ATOM 693 C CA . ASP A 1 90 ? 32.375 6.003 -21.108 1.00 93.62 90 ASP A CA 1
ATOM 694 C C . ASP A 1 90 ? 30.865 5.914 -21.364 1.00 93.62 90 ASP A C 1
ATOM 696 O O . ASP A 1 90 ? 30.198 6.936 -21.569 1.00 93.62 90 ASP A O 1
ATOM 700 N N . LEU A 1 91 ? 30.339 4.692 -21.353 1.00 92.50 91 LEU A N 1
ATOM 701 C CA . LEU A 1 91 ? 28.909 4.427 -21.480 1.00 92.50 91 LEU A CA 1
ATOM 702 C C . LEU A 1 91 ? 28.176 4.796 -20.181 1.00 92.50 91 LEU A C 1
ATOM 704 O O . LEU A 1 91 ? 27.091 5.375 -20.239 1.00 92.50 91 LEU A O 1
ATOM 708 N N . LEU A 1 92 ? 28.831 4.597 -19.027 1.00 94.44 92 LEU A N 1
ATOM 709 C CA . LEU A 1 92 ? 28.226 4.674 -17.691 1.00 94.44 92 LEU A CA 1
ATOM 710 C C . LEU A 1 92 ? 27.038 3.718 -17.518 1.00 94.44 92 LEU A C 1
ATOM 712 O O . LEU A 1 92 ? 26.082 4.042 -16.806 1.00 94.44 92 LEU A O 1
ATOM 716 N N . ASP A 1 93 ? 27.119 2.547 -18.148 1.00 90.06 93 ASP A N 1
ATOM 717 C CA . ASP A 1 93 ? 26.105 1.507 -18.027 1.00 90.06 93 ASP A CA 1
ATOM 718 C C . ASP A 1 93 ? 25.963 1.066 -16.563 1.00 90.06 93 ASP A C 1
ATOM 720 O O . ASP A 1 93 ? 26.932 0.961 -15.794 1.00 90.06 93 ASP A O 1
ATOM 724 N N . GLY A 1 94 ? 24.725 0.804 -16.175 1.00 88.56 94 GLY A N 1
ATOM 725 C CA . GLY A 1 94 ? 24.393 0.116 -14.939 1.00 88.56 94 GLY A CA 1
ATOM 726 C C . GLY A 1 94 ? 23.213 -0.811 -15.173 1.00 88.56 94 GLY A C 1
ATOM 727 O O . GLY A 1 94 ? 22.734 -0.954 -16.297 1.00 88.56 94 GLY A O 1
ATOM 728 N N . THR A 1 95 ? 22.756 -1.439 -14.106 1.00 89.69 95 THR A N 1
ATOM 729 C CA . THR A 1 95 ? 21.717 -2.453 -14.150 1.00 89.69 95 THR A CA 1
ATOM 730 C C . THR A 1 95 ? 20.355 -1.791 -13.923 1.00 89.69 95 THR A C 1
ATOM 732 O O . THR A 1 95 ? 20.139 -1.172 -12.868 1.00 89.69 95 THR A O 1
ATOM 735 N N . PRO A 1 96 ? 19.419 -1.895 -14.884 1.00 90.25 96 PRO A N 1
ATOM 736 C CA . PRO A 1 96 ? 18.053 -1.403 -14.726 1.00 90.25 96 PRO A CA 1
ATOM 737 C C . PRO A 1 96 ? 17.398 -1.959 -13.458 1.00 90.25 96 PRO A C 1
ATOM 739 O O . PRO A 1 96 ? 17.592 -3.121 -13.108 1.00 90.25 96 PRO A O 1
ATOM 742 N N . GLY A 1 97 ? 16.664 -1.110 -12.737 1.00 87.12 97 GLY A N 1
ATOM 743 C CA . GLY A 1 97 ? 16.033 -1.482 -11.464 1.00 87.12 97 GLY A CA 1
ATOM 744 C C . GLY A 1 97 ? 16.988 -1.584 -10.266 1.00 87.12 97 GLY A C 1
ATOM 745 O O . GLY A 1 97 ? 16.521 -1.797 -9.150 1.00 87.12 97 GLY A O 1
ATOM 746 N N . GLN A 1 98 ? 18.303 -1.402 -10.457 1.00 90.19 98 GLN A N 1
ATOM 747 C CA . GLN A 1 98 ? 19.291 -1.425 -9.371 1.00 90.19 98 GLN A CA 1
ATOM 748 C C . GLN A 1 98 ? 20.053 -0.104 -9.243 1.00 90.19 98 GLN A C 1
ATOM 750 O O . GLN A 1 98 ? 19.984 0.549 -8.204 1.00 90.19 98 GLN A O 1
ATOM 755 N N . ASP A 1 99 ? 20.803 0.287 -10.277 1.00 92.94 99 ASP A N 1
ATOM 756 C CA . ASP A 1 99 ? 21.726 1.427 -10.204 1.00 92.94 99 ASP A CA 1
ATOM 757 C C . ASP A 1 99 ? 21.798 2.269 -11.486 1.00 92.94 99 ASP A C 1
ATOM 759 O O . ASP A 1 99 ? 22.712 3.083 -11.642 1.00 92.94 99 ASP A O 1
ATOM 763 N N . ALA A 1 100 ? 20.821 2.110 -12.381 1.00 93.00 100 ALA A N 1
ATOM 764 C CA . ALA A 1 100 ? 20.711 2.881 -13.609 1.00 93.00 100 ALA A CA 1
ATOM 765 C C . ALA A 1 100 ? 19.279 3.329 -13.908 1.00 93.00 100 ALA A C 1
ATOM 767 O O . ALA A 1 100 ? 18.301 2.702 -13.499 1.00 93.00 100 ALA A O 1
ATOM 768 N N . TYR A 1 101 ? 19.183 4.415 -14.671 1.00 93.94 101 TYR A N 1
ATOM 769 C CA . TYR A 1 101 ? 17.938 5.094 -15.008 1.00 93.94 101 TYR A CA 1
ATOM 770 C C . TYR A 1 101 ? 17.767 5.151 -16.520 1.00 93.94 101 TYR A C 1
ATOM 772 O O . TYR A 1 101 ? 18.739 5.371 -17.248 1.00 93.94 101 TYR A O 1
ATOM 780 N N . TYR A 1 102 ? 16.529 4.971 -16.977 1.00 95.06 102 TYR A N 1
ATOM 781 C CA . TYR A 1 102 ? 16.193 5.073 -18.389 1.00 95.06 102 TYR A CA 1
ATOM 782 C C . TYR A 1 102 ? 16.448 6.498 -18.889 1.00 95.06 102 TYR A C 1
ATOM 784 O O . TYR A 1 102 ? 16.027 7.472 -18.266 1.00 95.06 102 TYR A O 1
ATOM 792 N N . THR A 1 103 ? 17.144 6.628 -20.015 1.00 95.44 103 THR A N 1
ATOM 793 C CA . THR A 1 103 ? 17.602 7.934 -20.517 1.00 95.44 103 THR A CA 1
ATOM 794 C C . THR A 1 103 ? 16.658 8.563 -21.541 1.00 95.44 103 THR A C 1
ATOM 796 O O . THR A 1 103 ? 16.858 9.717 -21.920 1.00 95.44 103 THR A O 1
ATOM 799 N N . GLY A 1 104 ? 15.655 7.821 -22.024 1.00 94.81 104 GLY A N 1
ATOM 800 C CA . GLY A 1 104 ? 14.830 8.221 -23.175 1.00 94.81 104 GLY A CA 1
ATOM 801 C C . GLY A 1 104 ? 15.426 7.825 -24.522 1.00 94.81 104 GLY A C 1
ATOM 802 O O . GLY A 1 104 ? 14.890 8.176 -25.571 1.00 94.81 104 GLY A O 1
ATOM 803 N N . TYR A 1 105 ? 16.539 7.092 -24.514 1.00 96.06 105 TYR A N 1
ATOM 804 C CA . TYR A 1 105 ? 17.228 6.622 -25.709 1.00 96.06 105 TYR A CA 1
ATOM 805 C C . TYR A 1 105 ? 17.223 5.099 -25.766 1.00 96.06 105 TYR A C 1
ATOM 807 O O . TYR A 1 105 ? 16.882 4.413 -24.805 1.00 96.06 105 TYR A O 1
ATOM 815 N N . HIS A 1 106 ? 17.585 4.552 -26.918 1.00 95.12 106 HIS A N 1
ATOM 816 C CA . HIS A 1 106 ? 17.691 3.118 -27.107 1.00 95.12 106 HIS A CA 1
ATOM 817 C C . HIS A 1 106 ? 18.850 2.748 -28.033 1.00 95.12 106 HIS A C 1
ATOM 819 O O . HIS A 1 106 ? 19.119 3.387 -29.054 1.00 95.12 106 HIS A O 1
ATOM 825 N N . TRP A 1 107 ? 19.534 1.671 -27.674 1.00 95.56 107 TRP A N 1
ATOM 826 C CA . TRP A 1 107 ? 20.491 0.963 -28.501 1.00 95.56 107 TRP A CA 1
ATOM 827 C C . TRP A 1 107 ? 19.742 0.221 -29.599 1.00 95.56 107 TRP A C 1
ATOM 829 O O . TRP A 1 107 ? 18.802 -0.517 -29.322 1.00 95.56 107 TRP A O 1
ATOM 839 N N . THR A 1 108 ? 20.163 0.376 -30.853 1.00 95.38 108 THR A N 1
ATOM 840 C CA . THR A 1 108 ? 19.570 -0.349 -31.986 1.00 95.38 108 THR A CA 1
ATOM 841 C C . THR A 1 108 ? 20.615 -1.112 -32.801 1.00 95.38 108 THR A C 1
ATOM 843 O O . THR A 1 108 ? 21.759 -0.688 -32.933 1.00 95.38 108 THR A O 1
ATOM 846 N N . LYS A 1 109 ? 20.243 -2.251 -33.369 1.00 94.81 109 LYS A N 1
ATOM 847 C CA . LYS A 1 109 ? 21.059 -2.999 -34.332 1.00 94.81 109 LYS A CA 1
ATOM 848 C C . LYS A 1 109 ? 20.126 -3.620 -35.357 1.00 94.81 109 LYS A C 1
ATOM 850 O O . LYS A 1 109 ? 19.064 -4.098 -34.982 1.00 94.81 109 LYS A O 1
ATOM 855 N N . ALA A 1 110 ? 20.504 -3.630 -36.630 1.00 96.19 110 ALA A N 1
ATOM 856 C CA . ALA A 1 110 ? 19.679 -4.208 -37.691 1.00 96.19 110 ALA A CA 1
ATOM 857 C C . ALA A 1 110 ? 20.459 -5.267 -38.475 1.00 96.19 110 ALA A C 1
ATOM 859 O O . ALA A 1 110 ? 21.616 -5.048 -38.818 1.00 96.19 110 ALA A O 1
ATOM 860 N N . VAL A 1 111 ? 19.850 -6.404 -38.800 1.00 97.31 111 VAL A N 1
ATOM 861 C CA . VAL A 1 111 ? 20.477 -7.488 -39.569 1.00 97.31 111 VAL A CA 1
ATOM 862 C C . VAL A 1 111 ? 19.678 -7.719 -40.842 1.00 97.31 111 VAL A C 1
ATOM 864 O O . VAL A 1 111 ? 18.495 -8.026 -40.780 1.00 97.31 111 VAL A O 1
ATOM 867 N N . CYS A 1 112 ? 20.308 -7.560 -42.008 1.00 97.69 112 CYS A N 1
ATOM 868 C CA . CYS A 1 112 ? 19.641 -7.817 -43.286 1.00 97.69 112 CYS A CA 1
ATOM 869 C C . CYS A 1 112 ? 19.312 -9.310 -43.420 1.00 97.69 112 CYS A C 1
ATOM 871 O O . CYS A 1 112 ? 20.228 -10.132 -43.427 1.00 97.69 112 CYS A O 1
ATOM 873 N N . GLU A 1 113 ? 18.044 -9.669 -43.617 1.00 97.12 113 GLU A N 1
ATOM 874 C CA . GLU A 1 113 ? 17.631 -11.078 -43.737 1.00 97.12 113 GLU A CA 1
ATOM 875 C C . GLU A 1 113 ? 18.139 -11.746 -45.027 1.00 97.12 113 GLU A C 1
ATOM 877 O O . GLU A 1 113 ? 18.195 -12.970 -45.128 1.00 97.12 113 GLU A O 1
ATOM 882 N N . VAL A 1 114 ? 18.534 -10.953 -46.030 1.00 96.50 114 VAL A N 1
ATOM 883 C CA . VAL A 1 114 ? 18.998 -11.466 -47.328 1.00 96.50 114 VAL A CA 1
ATOM 884 C C . VAL A 1 114 ? 20.489 -11.798 -47.314 1.00 96.50 114 VAL A C 1
ATOM 886 O O . VAL A 1 114 ? 20.879 -12.871 -47.769 1.00 96.50 114 VAL A O 1
ATOM 889 N N . CYS A 1 115 ? 21.338 -10.881 -46.839 1.00 96.38 115 CYS A N 1
ATOM 890 C CA . CYS A 1 115 ? 22.797 -11.056 -46.862 1.00 96.38 115 CYS A CA 1
ATOM 891 C C . CYS A 1 115 ? 23.430 -11.263 -45.480 1.00 96.38 115 CYS A C 1
ATOM 893 O O . CYS A 1 115 ? 24.644 -11.435 -45.396 1.00 96.38 115 CYS A O 1
ATOM 895 N N . GLY A 1 116 ? 22.647 -11.200 -44.399 1.00 96.44 116 GLY A N 1
ATOM 896 C CA . GLY A 1 116 ? 23.114 -11.350 -43.017 1.00 96.44 116 GLY A CA 1
ATOM 897 C C . GLY A 1 116 ? 24.018 -10.217 -42.524 1.00 96.44 116 GLY A C 1
ATOM 898 O O . GLY A 1 116 ? 24.552 -10.290 -41.420 1.00 96.44 116 GLY A O 1
ATOM 899 N N . THR A 1 117 ? 24.241 -9.174 -43.331 1.00 97.00 117 THR A N 1
ATOM 900 C CA . THR A 1 117 ? 25.144 -8.085 -42.952 1.00 97.00 117 THR A CA 1
ATOM 901 C C . THR A 1 117 ? 24.487 -7.198 -41.900 1.00 97.00 117 THR A C 1
ATOM 903 O O . THR A 1 117 ? 23.401 -6.655 -42.111 1.00 97.00 117 THR A O 1
ATOM 906 N N . ILE A 1 118 ? 25.179 -7.038 -40.774 1.00 96.06 118 ILE A N 1
ATOM 907 C CA . ILE A 1 118 ? 24.740 -6.204 -39.655 1.00 96.06 118 ILE A CA 1
ATOM 908 C C . ILE A 1 118 ? 24.909 -4.722 -40.016 1.00 96.06 118 ILE A C 1
ATOM 910 O O . ILE A 1 118 ? 25.924 -4.322 -40.586 1.00 96.06 118 ILE A O 1
ATOM 914 N N . ASN A 1 119 ? 23.912 -3.910 -39.680 1.00 96.12 119 ASN A N 1
ATOM 915 C CA . ASN A 1 119 ? 23.830 -2.464 -39.869 1.00 96.12 119 ASN A CA 1
ATOM 916 C C . ASN A 1 119 ? 24.113 -2.007 -41.313 1.00 96.12 119 ASN A C 1
ATOM 918 O O . ASN A 1 119 ? 24.593 -0.898 -41.545 1.00 96.12 119 ASN A O 1
ATOM 922 N N . SER A 1 120 ? 23.823 -2.846 -42.316 1.00 96.25 120 SER A N 1
ATOM 923 C CA . SER A 1 120 ? 23.988 -2.471 -43.730 1.00 96.25 120 SER A CA 1
ATOM 924 C C . SER A 1 120 ? 23.002 -1.391 -44.193 1.00 96.25 120 SER A C 1
ATOM 926 O O . SER A 1 120 ? 23.180 -0.819 -45.264 1.00 96.25 120 SER A O 1
ATOM 928 N N . ASN A 1 121 ? 21.980 -1.091 -43.390 1.00 94.81 121 ASN A N 1
ATOM 929 C CA . ASN A 1 121 ? 21.100 0.063 -43.577 1.00 94.81 121 ASN A CA 1
ATOM 930 C C . ASN A 1 121 ? 21.822 1.410 -43.379 1.00 94.81 121 ASN A C 1
ATOM 932 O O . ASN A 1 121 ? 21.293 2.451 -43.749 1.00 94.81 121 ASN A O 1
ATOM 936 N N . MET A 1 122 ? 23.049 1.391 -42.847 1.00 91.62 122 MET A N 1
ATOM 937 C CA . MET A 1 122 ? 23.818 2.594 -42.522 1.00 91.62 122 MET A CA 1
ATOM 938 C C . MET A 1 122 ? 24.820 3.064 -43.551 1.00 91.62 122 MET A C 1
ATOM 940 O O . MET A 1 122 ? 25.532 4.042 -43.324 1.00 91.62 122 MET A O 1
ATOM 944 N N . GLY A 1 123 ? 24.855 2.400 -44.700 1.00 91.88 123 GLY A N 1
ATOM 945 C CA . GLY A 1 123 ? 25.845 2.672 -45.726 1.00 91.88 123 GLY A CA 1
ATOM 946 C C . GLY A 1 123 ? 27.188 2.017 -45.412 1.00 91.88 123 GLY A C 1
ATOM 947 O O . GLY A 1 123 ? 27.602 1.867 -44.262 1.00 91.88 123 GLY A O 1
ATOM 948 N N . ALA A 1 124 ? 27.892 1.621 -46.471 1.00 92.12 124 ALA A N 1
ATOM 949 C CA . ALA A 1 124 ? 29.114 0.823 -46.377 1.00 92.12 124 ALA A CA 1
ATOM 950 C C . ALA A 1 124 ? 30.280 1.538 -45.666 1.00 92.12 124 ALA A C 1
ATOM 952 O O . ALA A 1 124 ? 31.219 0.892 -45.211 1.00 92.12 124 ALA A O 1
ATOM 953 N N . THR A 1 125 ? 30.233 2.870 -45.568 1.00 91.88 125 THR A N 1
ATOM 954 C CA . THR A 1 125 ? 31.259 3.688 -44.907 1.00 91.88 125 THR A CA 1
ATOM 955 C C . THR A 1 125 ? 30.970 3.952 -43.429 1.00 91.88 125 THR A C 1
ATOM 957 O O . THR A 1 125 ? 31.802 4.561 -42.758 1.00 91.88 125 THR A O 1
ATOM 960 N N . SER A 1 126 ? 29.804 3.546 -42.913 1.00 92.12 126 SER A N 1
ATOM 961 C CA . SER A 1 126 ? 29.464 3.722 -41.499 1.00 92.12 126 SER A CA 1
ATOM 962 C C . SER A 1 126 ? 30.345 2.846 -40.611 1.00 92.12 126 SER A C 1
ATOM 964 O O . SER A 1 126 ? 30.644 1.702 -40.956 1.00 92.12 126 SER A O 1
ATOM 966 N N . TYR A 1 127 ? 30.710 3.355 -39.428 1.00 93.69 127 TYR A N 1
ATOM 967 C CA . TYR A 1 127 ? 31.470 2.593 -38.435 1.00 93.69 127 TYR A CA 1
ATOM 968 C C . TYR A 1 127 ? 30.790 1.266 -38.085 1.00 93.69 127 TYR A C 1
ATOM 970 O O . TYR A 1 127 ? 31.489 0.269 -37.903 1.00 93.69 127 TYR A O 1
ATOM 978 N N . ALA A 1 128 ? 29.458 1.264 -37.990 1.00 93.19 128 ALA A N 1
ATOM 979 C CA . ALA A 1 128 ? 28.673 0.120 -37.542 1.00 93.19 128 ALA A CA 1
ATOM 980 C C . ALA A 1 128 ? 28.457 -0.950 -38.622 1.00 93.19 128 ALA A C 1
ATOM 982 O O . ALA A 1 128 ? 28.081 -2.073 -38.284 1.00 93.19 128 ALA A O 1
ATOM 983 N N . CYS A 1 129 ? 28.688 -0.629 -39.901 1.00 94.75 129 CYS A N 1
ATOM 984 C CA . CYS A 1 129 ? 28.437 -1.559 -40.999 1.00 94.75 129 CYS A CA 1
ATOM 985 C C . CYS A 1 129 ? 29.308 -2.817 -40.851 1.00 94.75 129 CYS A C 1
ATOM 987 O O . CYS A 1 129 ? 30.528 -2.737 -40.703 1.00 94.75 129 CYS A O 1
ATOM 989 N N . ASN A 1 130 ? 28.666 -3.985 -40.907 1.00 95.44 130 ASN A N 1
ATOM 990 C CA . ASN A 1 130 ? 29.258 -5.307 -40.703 1.00 95.44 130 ASN A CA 1
ATOM 991 C C . ASN A 1 130 ? 29.937 -5.507 -39.330 1.00 95.44 130 ASN A C 1
ATOM 993 O O . ASN A 1 130 ? 30.822 -6.351 -39.186 1.00 95.44 130 ASN A O 1
ATOM 997 N N . LYS A 1 131 ? 29.535 -4.739 -38.309 1.00 93.06 131 LYS A N 1
ATOM 998 C CA . LYS A 1 131 ? 29.979 -4.918 -36.921 1.00 93.06 131 LYS A CA 1
ATOM 999 C C . LYS A 1 131 ? 28.793 -5.223 -36.021 1.00 93.06 131 LYS A C 1
ATOM 1001 O O . LYS A 1 131 ? 27.749 -4.588 -36.133 1.00 93.06 131 LYS A O 1
ATOM 1006 N N . ASN A 1 132 ? 28.984 -6.151 -35.086 1.00 92.31 132 ASN A N 1
ATOM 1007 C CA . ASN A 1 132 ? 28.009 -6.435 -34.034 1.00 92.31 132 ASN A CA 1
ATOM 1008 C C . ASN A 1 132 ? 28.091 -5.370 -32.928 1.00 92.31 132 ASN A C 1
ATOM 1010 O O . ASN A 1 132 ? 28.562 -5.636 -31.828 1.00 92.31 132 ASN A O 1
ATOM 1014 N N . VAL A 1 133 ? 27.702 -4.145 -33.269 1.00 93.19 133 VAL A N 1
ATOM 1015 C CA . VAL A 1 133 ? 27.593 -3.011 -32.349 1.00 93.19 133 VAL A CA 1
ATOM 1016 C C . VAL A 1 133 ? 26.204 -2.416 -32.483 1.00 93.19 133 VAL A C 1
ATOM 1018 O O . VAL A 1 133 ? 25.636 -2.398 -33.580 1.00 93.19 133 VAL A O 1
ATOM 1021 N N . TYR A 1 134 ? 25.677 -1.921 -31.373 1.00 95.00 134 TYR A N 1
ATOM 1022 C CA . TYR A 1 134 ? 24.450 -1.152 -31.377 1.00 95.00 134 TYR A CA 1
ATOM 1023 C C . TYR A 1 134 ? 24.765 0.333 -31.521 1.00 95.00 134 TYR A C 1
ATOM 1025 O O . TYR A 1 134 ? 25.821 0.793 -31.093 1.00 95.00 134 TYR A O 1
ATOM 1033 N N . TRP A 1 135 ? 23.850 1.084 -32.120 1.00 93.75 135 TRP A N 1
ATOM 1034 C CA . TRP A 1 135 ? 23.905 2.541 -32.234 1.00 93.75 135 TRP A CA 1
ATOM 1035 C C . TRP A 1 135 ? 22.809 3.215 -31.398 1.00 93.75 135 TRP A C 1
ATOM 1037 O O . TRP A 1 135 ? 21.730 2.663 -31.214 1.00 93.75 135 TRP A O 1
ATOM 1047 N N . LEU A 1 136 ? 23.071 4.403 -30.871 1.00 94.94 136 LEU A N 1
ATOM 1048 C CA . LEU A 1 136 ? 22.125 5.060 -29.971 1.00 94.94 136 LEU A CA 1
ATOM 1049 C C . LEU A 1 136 ? 21.120 5.944 -30.719 1.00 94.94 136 LEU A C 1
ATOM 1051 O O . LEU A 1 136 ? 21.533 6.728 -31.576 1.00 94.94 136 LEU A O 1
ATOM 1055 N N . TYR A 1 137 ? 19.839 5.863 -30.371 1.00 92.75 137 TYR A N 1
ATOM 1056 C CA . TYR A 1 137 ? 18.746 6.684 -30.909 1.00 92.75 137 TYR A CA 1
ATOM 1057 C C . TYR A 1 137 ? 17.889 7.281 -29.806 1.00 92.75 137 TYR A C 1
ATOM 1059 O O . TYR A 1 137 ? 17.723 6.658 -28.764 1.00 92.75 137 TYR A O 1
ATOM 1067 N N . ASP A 1 138 ? 17.348 8.472 -30.040 1.00 93.75 138 ASP A N 1
ATOM 1068 C CA . ASP A 1 138 ? 16.308 9.061 -29.206 1.00 93.75 138 ASP A CA 1
ATOM 1069 C C . ASP A 1 138 ? 14.968 8.359 -29.442 1.00 93.75 138 ASP A C 1
ATOM 1071 O O . ASP A 1 138 ? 14.606 8.033 -30.575 1.00 93.75 138 ASP A O 1
ATOM 1075 N N . CYS A 1 139 ? 14.216 8.126 -28.369 1.00 93.12 139 CYS A N 1
ATOM 1076 C CA . CYS A 1 139 ? 12.823 7.723 -28.493 1.00 93.12 139 CYS A CA 1
ATOM 1077 C C . CYS A 1 139 ? 11.979 8.958 -28.807 1.00 93.12 139 CYS A C 1
ATOM 1079 O O . CYS A 1 139 ? 12.040 9.962 -28.097 1.00 93.12 139 CYS A O 1
ATOM 1081 N N . ALA A 1 140 ? 11.169 8.883 -29.862 1.00 92.94 140 ALA A N 1
ATOM 1082 C CA . ALA A 1 140 ? 10.224 9.948 -30.169 1.00 92.94 140 ALA A CA 1
ATOM 1083 C C . ALA A 1 140 ? 9.137 10.032 -29.087 1.00 92.94 140 ALA A C 1
ATOM 1085 O O . ALA A 1 140 ? 8.657 9.005 -28.608 1.00 92.94 140 ALA A O 1
ATOM 1086 N N . ALA A 1 141 ? 8.709 11.253 -28.757 1.00 90.31 141 ALA A N 1
ATOM 1087 C CA . ALA A 1 141 ? 7.665 11.499 -27.759 1.00 90.31 141 ALA A CA 1
ATOM 1088 C C . ALA A 1 141 ? 6.350 10.758 -28.077 1.00 90.31 141 ALA A C 1
ATOM 1090 O O . ALA A 1 141 ? 5.693 10.262 -27.171 1.00 90.31 141 ALA A O 1
ATOM 1091 N N . ASP A 1 142 ? 6.014 10.609 -29.362 1.00 92.38 142 ASP A N 1
ATOM 1092 C CA . ASP A 1 142 ? 4.792 9.928 -29.817 1.00 92.38 142 ASP A CA 1
ATOM 1093 C C . ASP A 1 142 ? 4.782 8.413 -29.544 1.00 92.38 142 ASP A C 1
ATOM 1095 O O . ASP A 1 142 ? 3.747 7.771 -29.707 1.00 92.38 142 ASP A O 1
ATOM 1099 N N . PHE A 1 143 ? 5.918 7.823 -29.155 1.00 90.56 143 PHE A N 1
ATOM 1100 C CA . PHE A 1 143 ? 5.981 6.417 -28.757 1.00 90.56 143 PHE A CA 1
ATOM 1101 C C . PHE A 1 143 ? 5.697 6.195 -27.272 1.00 90.56 143 PHE A C 1
ATOM 1103 O O . PHE A 1 143 ? 5.630 5.040 -26.860 1.00 90.56 143 PHE A O 1
ATOM 1110 N N . PHE A 1 144 ? 5.558 7.247 -26.465 1.00 92.81 144 PHE A N 1
ATOM 1111 C CA . PHE A 1 144 ? 5.300 7.095 -25.039 1.00 92.81 144 PHE A CA 1
ATOM 1112 C C . PHE A 1 144 ? 3.817 6.869 -24.756 1.00 92.81 144 PHE A C 1
ATOM 1114 O O . PHE A 1 144 ? 2.947 7.608 -25.215 1.00 92.81 144 PHE A O 1
ATOM 1121 N N . GLU A 1 145 ? 3.546 5.833 -23.972 1.00 92.19 145 GLU A N 1
ATOM 1122 C CA . GLU A 1 145 ? 2.229 5.486 -23.465 1.00 92.19 145 GLU A CA 1
ATOM 1123 C 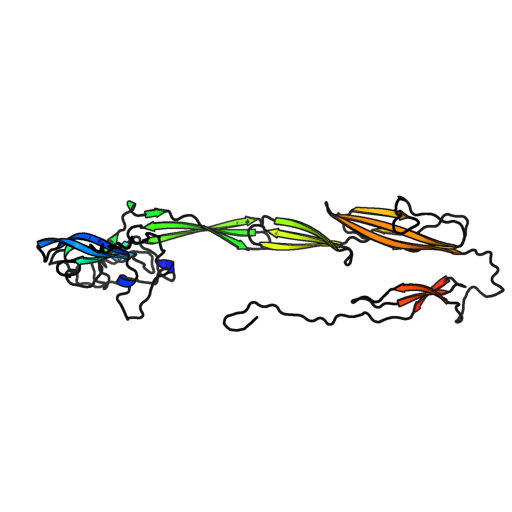C . GLU A 1 145 ? 2.229 5.578 -21.938 1.00 92.19 145 GLU A C 1
ATOM 1125 O O . GLU A 1 145 ? 3.153 5.115 -21.264 1.00 92.19 145 GLU A O 1
ATOM 1130 N N . THR A 1 146 ? 1.172 6.160 -21.374 1.00 91.75 146 THR A N 1
ATOM 1131 C CA . THR A 1 146 ? 1.026 6.302 -19.925 1.00 91.75 146 THR A CA 1
ATOM 1132 C C . THR A 1 146 ? 0.733 4.952 -19.268 1.00 91.75 146 THR A C 1
ATOM 1134 O O . THR A 1 146 ? -0.177 4.227 -19.678 1.00 91.75 146 THR A O 1
ATOM 1137 N N . LEU A 1 147 ? 1.486 4.625 -18.218 1.00 88.62 147 LEU A N 1
ATOM 1138 C CA . LEU A 1 147 ? 1.251 3.451 -17.387 1.00 88.62 147 LEU A CA 1
ATOM 1139 C C . LEU A 1 147 ? 0.086 3.697 -16.420 1.00 88.62 147 LEU A C 1
ATOM 1141 O O . LEU A 1 147 ? -0.086 4.815 -15.926 1.00 88.62 147 LEU A O 1
ATOM 1145 N N . PRO A 1 148 ? -0.717 2.662 -16.113 1.00 88.00 148 PRO A N 1
ATOM 1146 C CA . PRO A 1 148 ? -1.753 2.786 -15.102 1.00 88.00 148 PRO A CA 1
ATOM 1147 C C . PRO A 1 148 ? -1.128 3.104 -13.742 1.00 88.00 148 PRO A C 1
ATOM 1149 O O . PRO A 1 148 ? -0.139 2.496 -13.336 1.00 88.00 148 PRO A O 1
ATOM 1152 N N . GLU A 1 149 ? -1.744 4.040 -13.029 1.00 90.62 149 GLU A N 1
ATOM 1153 C CA . GLU A 1 149 ? -1.357 4.383 -11.666 1.00 90.62 149 GLU A CA 1
ATOM 1154 C C . GLU A 1 149 ? -1.589 3.187 -10.732 1.00 90.62 149 GLU A C 1
ATOM 1156 O O . GLU A 1 149 ? -2.672 2.593 -10.717 1.00 90.62 149 GLU A O 1
ATOM 1161 N N . SER A 1 150 ? -0.583 2.850 -9.927 1.00 90.31 150 SER A N 1
ATOM 1162 C CA . SER A 1 150 ? -0.691 1.840 -8.876 1.00 90.31 150 SER A CA 1
ATOM 1163 C C . SER A 1 150 ? -0.547 2.477 -7.501 1.00 90.31 150 SER A C 1
ATOM 1165 O O . SER A 1 150 ? 0.283 3.368 -7.310 1.00 90.31 150 SER A O 1
ATOM 1167 N N . LYS A 1 151 ? -1.327 1.990 -6.531 1.00 94.19 151 LYS A N 1
ATOM 1168 C CA . LYS A 1 151 ? -1.286 2.459 -5.144 1.00 94.19 151 LYS A CA 1
ATOM 1169 C C . LYS A 1 151 ? -0.895 1.341 -4.196 1.00 94.19 151 LYS A C 1
ATOM 1171 O O . LYS A 1 151 ? -1.484 0.263 -4.239 1.00 94.19 151 LYS A O 1
ATOM 1176 N N . THR A 1 152 ? 0.028 1.655 -3.299 1.00 94.25 152 THR A N 1
ATOM 1177 C CA . THR A 1 152 ? 0.438 0.789 -2.194 1.00 94.25 152 THR A CA 1
ATOM 1178 C C . THR A 1 152 ? 0.215 1.536 -0.891 1.00 94.25 152 THR A C 1
ATOM 1180 O O . THR A 1 152 ? 0.576 2.706 -0.776 1.00 94.25 152 THR A O 1
ATOM 1183 N N . ILE A 1 153 ? -0.397 0.876 0.090 1.00 95.12 153 ILE A N 1
ATOM 1184 C CA . ILE A 1 153 ? -0.667 1.465 1.402 1.00 95.12 153 ILE A CA 1
ATOM 1185 C C . ILE A 1 153 ? 0.185 0.736 2.433 1.00 95.12 153 ILE A C 1
ATOM 1187 O O . ILE A 1 153 ? 0.106 -0.484 2.559 1.00 95.12 153 ILE A O 1
ATOM 1191 N N . GLU A 1 154 ? 0.993 1.486 3.175 1.00 94.25 154 GLU A N 1
ATOM 1192 C CA . GLU A 1 154 ? 1.827 0.960 4.254 1.00 94.25 154 GLU A CA 1
ATOM 1193 C C . GLU A 1 154 ? 1.510 1.657 5.578 1.00 94.25 154 GLU A C 1
ATOM 1195 O O . GLU A 1 154 ? 1.153 2.838 5.628 1.00 94.25 154 GLU A O 1
ATOM 1200 N N . GLN A 1 155 ? 1.657 0.938 6.686 1.00 93.38 155 GLN A N 1
ATOM 1201 C CA . GLN A 1 155 ? 1.537 1.547 8.004 1.00 93.38 155 GLN A CA 1
ATOM 1202 C C . GLN A 1 155 ? 2.721 2.498 8.246 1.00 93.38 155 GLN A C 1
ATOM 1204 O O . GLN A 1 155 ? 3.874 2.080 8.172 1.00 93.38 155 GLN A O 1
ATOM 1209 N N . ALA A 1 156 ? 2.443 3.759 8.596 1.00 93.69 156 ALA A N 1
ATOM 1210 C CA . ALA A 1 156 ? 3.483 4.733 8.927 1.00 93.69 156 ALA A CA 1
ATOM 1211 C C . ALA A 1 156 ? 3.687 4.843 10.445 1.00 93.69 156 ALA A C 1
ATOM 1213 O O . ALA A 1 156 ? 4.797 4.671 10.944 1.00 93.69 156 ALA A O 1
ATOM 1214 N N . ASP A 1 157 ? 2.614 5.118 11.190 1.00 92.81 157 ASP A N 1
ATOM 1215 C CA . ASP A 1 157 ? 2.636 5.190 12.650 1.00 92.81 157 ASP A CA 1
ATOM 1216 C C . ASP A 1 157 ? 1.259 4.858 13.262 1.00 92.81 157 ASP A C 1
ATOM 1218 O O . ASP A 1 157 ? 0.391 4.263 12.623 1.00 92.81 157 ASP A O 1
ATOM 1222 N N . ARG A 1 158 ? 1.059 5.201 14.540 1.00 92.00 158 ARG A N 1
ATOM 1223 C CA . ARG A 1 158 ? -0.198 4.952 15.268 1.00 92.00 158 ARG A CA 1
ATOM 1224 C C . ARG A 1 158 ? -1.386 5.816 14.819 1.00 92.00 158 ARG A C 1
ATOM 1226 O O . ARG A 1 158 ? -2.513 5.538 15.194 1.00 92.00 158 ARG A O 1
ATOM 1233 N N . ASN A 1 159 ? -1.145 6.907 14.101 1.00 92.75 159 ASN A N 1
ATOM 1234 C CA . ASN A 1 159 ? -2.161 7.869 13.674 1.00 92.75 159 ASN A CA 1
ATOM 1235 C C . ASN A 1 159 ? -2.372 7.858 12.152 1.00 92.75 159 ASN A C 1
ATOM 1237 O O . ASN A 1 159 ? -3.455 8.243 11.699 1.00 92.75 159 ASN A O 1
ATOM 1241 N N . PHE A 1 160 ? -1.350 7.464 11.386 1.00 94.81 160 PHE A N 1
ATOM 1242 C CA . PHE A 1 160 ? -1.328 7.573 9.932 1.00 94.81 160 PHE A CA 1
ATOM 1243 C C . PHE A 1 160 ? -0.846 6.297 9.232 1.00 94.81 160 PHE A C 1
ATOM 1245 O O . PHE A 1 160 ? 0.030 5.576 9.722 1.00 94.81 160 PHE A O 1
ATOM 1252 N N . HIS A 1 161 ? -1.363 6.085 8.026 1.00 96.19 161 HIS A N 1
ATOM 1253 C CA . HIS A 1 161 ? -0.750 5.242 7.006 1.00 96.19 161 HIS A CA 1
ATOM 1254 C C . HIS A 1 161 ? -0.195 6.117 5.877 1.00 96.19 161 HIS A C 1
ATOM 1256 O O . HIS A 1 161 ? -0.558 7.289 5.734 1.00 96.19 161 HIS A O 1
ATOM 1262 N N . ARG A 1 162 ? 0.712 5.558 5.081 1.00 96.81 162 ARG A N 1
ATOM 1263 C CA . ARG A 1 162 ? 1.247 6.205 3.888 1.00 96.81 162 ARG A CA 1
ATOM 1264 C C . ARG A 1 162 ? 0.619 5.578 2.658 1.00 96.81 162 ARG A C 1
ATOM 1266 O O . ARG A 1 162 ? 0.678 4.363 2.493 1.00 96.81 162 ARG A O 1
ATOM 1273 N N . VAL A 1 163 ? 0.074 6.418 1.790 1.00 96.75 163 VAL A N 1
ATOM 1274 C CA . VAL A 1 163 ? -0.356 6.025 0.450 1.00 96.75 163 VAL A CA 1
ATOM 1275 C C . VAL A 1 163 ? 0.771 6.383 -0.507 1.00 96.75 163 VAL A C 1
ATOM 1277 O O . VAL A 1 163 ? 1.120 7.554 -0.654 1.00 96.75 163 VAL A O 1
ATOM 1280 N N . ILE A 1 164 ? 1.376 5.371 -1.117 1.00 95.06 164 ILE A N 1
ATOM 1281 C CA . ILE A 1 164 ? 2.402 5.507 -2.148 1.00 95.06 164 ILE A CA 1
ATOM 1282 C C . ILE A 1 164 ? 1.707 5.336 -3.489 1.00 95.06 164 ILE A C 1
ATOM 1284 O O . ILE A 1 164 ? 1.031 4.336 -3.721 1.00 95.06 164 ILE A O 1
ATOM 1288 N N . THR A 1 165 ? 1.853 6.332 -4.349 1.00 93.94 165 THR A N 1
ATOM 1289 C CA . THR A 1 165 ? 1.301 6.333 -5.698 1.00 93.94 165 THR A CA 1
ATOM 1290 C C . THR A 1 165 ? 2.454 6.283 -6.684 1.00 93.94 165 THR A C 1
ATOM 1292 O O . THR A 1 165 ? 3.260 7.215 -6.731 1.00 93.94 165 THR A O 1
ATOM 1295 N N . THR A 1 166 ? 2.511 5.209 -7.464 1.00 91.44 166 THR A N 1
ATOM 1296 C CA . THR A 1 166 ? 3.481 5.027 -8.545 1.00 91.44 166 THR A CA 1
ATOM 1297 C C . THR A 1 166 ? 2.762 5.258 -9.867 1.00 91.44 166 THR A C 1
ATOM 1299 O O . THR A 1 166 ? 1.741 4.632 -10.157 1.00 91.44 166 THR A O 1
ATOM 1302 N N . SER A 1 167 ? 3.291 6.180 -10.658 1.00 90.31 167 SER A N 1
ATOM 1303 C CA . SER A 1 167 ? 2.812 6.516 -11.998 1.00 90.31 167 SER A CA 1
ATOM 1304 C C . SER A 1 167 ? 3.995 6.539 -12.958 1.00 90.31 167 SER A C 1
ATOM 1306 O O . SER A 1 167 ? 5.148 6.445 -12.531 1.00 90.31 167 SER A O 1
ATOM 1308 N N . GLY A 1 168 ? 3.741 6.620 -14.255 1.00 91.12 168 GLY A N 1
ATOM 1309 C CA . GLY A 1 168 ? 4.829 6.634 -15.214 1.00 91.12 168 GLY A CA 1
ATOM 1310 C C . GLY A 1 168 ? 4.368 6.535 -16.649 1.00 91.12 168 GLY A C 1
ATOM 1311 O O . GLY A 1 168 ? 3.174 6.468 -16.937 1.00 91.12 168 GLY A O 1
ATOM 1312 N N . GLU A 1 169 ? 5.340 6.483 -17.542 1.00 92.94 169 GLU A N 1
ATOM 1313 C CA . GLU A 1 169 ? 5.141 6.267 -18.968 1.00 92.94 169 GLU A CA 1
ATOM 1314 C C . GLU A 1 169 ? 6.200 5.292 -19.471 1.00 92.94 169 GLU A C 1
ATOM 1316 O O . GLU A 1 169 ? 7.307 5.221 -18.930 1.00 92.94 169 GLU A O 1
ATOM 1321 N N . TYR A 1 170 ? 5.873 4.545 -20.517 1.00 92.06 170 TYR A N 1
ATOM 1322 C CA . TYR A 1 170 ? 6.818 3.663 -21.180 1.00 92.06 170 TYR A CA 1
ATOM 1323 C C . TYR A 1 170 ? 6.842 3.946 -22.676 1.00 92.06 170 TYR A C 1
ATOM 1325 O O . TYR A 1 170 ? 5.826 4.278 -23.283 1.00 92.06 170 TYR A O 1
ATOM 1333 N N . CYS A 1 171 ? 8.009 3.810 -23.291 1.00 92.31 171 CYS A N 1
ATOM 1334 C CA . CYS A 1 171 ? 8.134 3.902 -24.737 1.00 92.31 171 CYS A CA 1
ATOM 1335 C C . CYS A 1 171 ? 7.672 2.582 -25.366 1.00 92.31 171 CYS A C 1
ATOM 1337 O O . CYS A 1 171 ? 8.356 1.575 -25.233 1.00 92.31 171 CYS A O 1
ATOM 1339 N N . ALA A 1 172 ? 6.575 2.553 -26.118 1.00 89.44 172 ALA A N 1
ATOM 1340 C CA . ALA A 1 172 ? 6.088 1.346 -26.796 1.00 89.44 172 ALA A CA 1
ATOM 1341 C C . ALA A 1 172 ? 7.051 0.805 -27.876 1.00 89.44 172 ALA A C 1
ATOM 1343 O O . ALA A 1 172 ? 6.861 -0.296 -28.392 1.00 89.44 172 ALA A O 1
ATOM 1344 N N . PHE A 1 173 ? 8.094 1.567 -28.224 1.00 88.25 173 PHE A N 1
ATOM 1345 C CA . PHE A 1 173 ? 9.086 1.190 -29.229 1.00 88.25 173 PHE A CA 1
ATOM 1346 C C . PHE A 1 173 ? 10.302 0.450 -28.658 1.00 88.25 173 PHE A C 1
ATOM 1348 O O . PHE A 1 173 ? 10.838 -0.445 -29.312 1.00 88.25 173 PHE A O 1
ATOM 1355 N N . CYS A 1 174 ? 10.755 0.818 -27.455 1.00 90.31 174 CYS A N 1
ATOM 1356 C CA . CYS A 1 174 ? 11.887 0.164 -26.786 1.00 90.31 174 CYS A CA 1
ATOM 1357 C C . CYS A 1 174 ? 11.544 -0.416 -25.406 1.00 90.31 174 CYS A C 1
ATOM 1359 O O . CYS A 1 174 ? 12.401 -1.029 -24.794 1.00 90.31 174 CYS A O 1
ATOM 1361 N N . TYR A 1 175 ? 10.324 -0.217 -24.915 1.00 90.88 175 TYR A N 1
ATOM 1362 C CA . TYR A 1 175 ? 9.833 -0.542 -23.570 1.00 90.88 175 TYR A CA 1
ATOM 1363 C C . TYR A 1 175 ? 10.578 0.110 -22.400 1.00 90.88 175 TYR A C 1
ATOM 1365 O O . TYR A 1 175 ? 10.329 -0.249 -21.259 1.00 90.88 175 TYR A O 1
ATOM 1373 N N . GLY A 1 176 ? 11.446 1.096 -22.640 1.00 91.38 176 GLY A N 1
ATOM 1374 C CA . GLY A 1 176 ? 12.058 1.864 -21.556 1.00 91.38 176 GLY A CA 1
ATOM 1375 C C . GLY A 1 176 ? 11.019 2.659 -20.765 1.00 91.38 176 GLY A C 1
ATOM 1376 O O . GLY A 1 176 ? 10.113 3.250 -21.360 1.00 91.38 176 GLY A O 1
ATOM 1377 N N . THR A 1 177 ? 11.174 2.678 -19.441 1.00 91.94 177 THR A N 1
ATOM 1378 C CA . THR A 1 177 ? 10.150 3.162 -18.506 1.00 91.94 177 THR A CA 1
ATOM 1379 C C . THR A 1 177 ? 10.639 4.347 -17.684 1.00 91.94 177 THR A C 1
ATOM 1381 O O . THR A 1 177 ? 11.698 4.281 -17.055 1.00 91.94 177 THR A O 1
ATOM 1384 N N . TYR A 1 178 ? 9.831 5.403 -17.620 1.00 89.94 178 TYR A N 1
ATOM 1385 C CA . TYR A 1 178 ? 9.934 6.450 -16.608 1.00 89.94 178 TYR A CA 1
ATOM 1386 C C . TYR A 1 178 ? 8.913 6.176 -15.508 1.00 89.94 178 TYR A C 1
ATOM 1388 O O . TYR A 1 178 ? 7.718 6.119 -15.784 1.00 89.94 178 TYR A O 1
ATOM 1396 N N . LYS A 1 179 ? 9.377 6.003 -14.267 1.00 88.00 179 LYS A N 1
ATOM 1397 C CA . LYS A 1 179 ? 8.523 5.833 -13.085 1.00 88.00 179 LYS A CA 1
ATOM 1398 C C . LYS A 1 179 ? 8.698 7.026 -12.152 1.00 88.00 179 LYS A C 1
ATOM 1400 O O . LYS A 1 179 ? 9.823 7.423 -11.852 1.00 88.00 179 LYS A O 1
ATOM 1405 N N . GLU A 1 180 ? 7.584 7.558 -11.675 1.00 86.56 180 GLU A N 1
ATOM 1406 C CA . GLU A 1 180 ? 7.521 8.587 -10.647 1.00 86.56 180 GLU A CA 1
ATOM 1407 C C . GLU A 1 180 ? 6.735 8.061 -9.451 1.00 86.56 180 GLU A C 1
ATOM 1409 O O . GLU A 1 180 ? 5.634 7.519 -9.593 1.00 86.56 180 GLU A O 1
ATOM 1414 N N . GLU A 1 181 ? 7.297 8.251 -8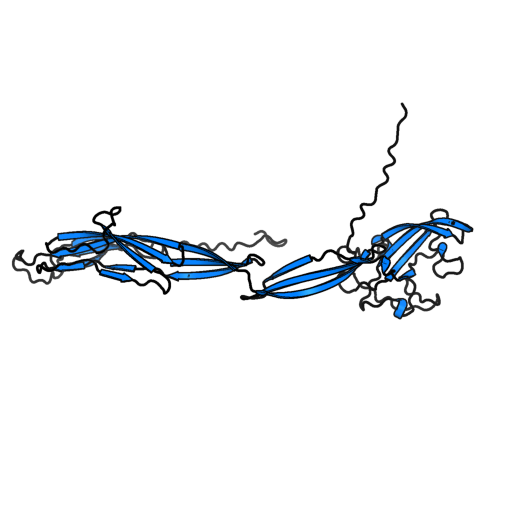.261 1.00 90.31 181 GLU A N 1
ATOM 1415 C CA . GLU A 1 181 ? 6.650 7.897 -7.005 1.00 90.31 181 GLU A CA 1
ATOM 1416 C C . GLU A 1 181 ? 6.369 9.150 -6.188 1.00 90.31 181 GLU A C 1
ATOM 1418 O O . GLU A 1 181 ? 7.224 10.018 -5.997 1.00 90.31 181 GLU A O 1
ATOM 1423 N N . SER A 1 182 ? 5.153 9.223 -5.664 1.00 91.69 182 SER A N 1
ATOM 1424 C CA . SER A 1 182 ? 4.761 10.222 -4.680 1.00 91.69 182 SER A CA 1
ATOM 1425 C C . SER A 1 182 ? 4.155 9.530 -3.469 1.00 91.69 182 SER A C 1
ATOM 1427 O O . SER A 1 182 ? 3.642 8.414 -3.565 1.00 91.69 182 SER A O 1
ATOM 1429 N N . SER A 1 183 ? 4.225 10.174 -2.304 1.00 94.06 183 SER A N 1
ATOM 1430 C CA . SER A 1 183 ? 3.584 9.636 -1.109 1.00 94.06 183 SER A CA 1
ATOM 1431 C C . SER A 1 183 ? 2.874 10.702 -0.292 1.00 94.06 183 SER A C 1
ATOM 1433 O O . SER A 1 183 ? 3.350 11.833 -0.162 1.00 94.06 183 SER A O 1
ATOM 1435 N N . THR A 1 184 ? 1.740 10.318 0.282 1.00 95.75 184 THR A N 1
ATOM 1436 C CA . THR A 1 184 ? 0.933 11.134 1.191 1.00 95.75 184 THR A CA 1
ATOM 1437 C C . THR A 1 184 ? 0.725 10.392 2.505 1.00 95.75 184 THR A C 1
ATOM 1439 O O . THR A 1 184 ? 0.690 9.164 2.544 1.00 95.75 184 THR A O 1
ATOM 1442 N N . LEU A 1 185 ? 0.625 11.142 3.605 1.00 96.88 185 LEU A N 1
ATOM 1443 C CA . LEU A 1 185 ? 0.204 10.598 4.894 1.00 96.88 185 LEU A CA 1
ATOM 1444 C C . LEU A 1 185 ? -1.288 10.848 5.068 1.00 96.88 185 LEU A C 1
ATOM 1446 O O . LEU A 1 185 ? -1.738 11.994 5.026 1.00 96.88 185 LEU A O 1
ATOM 1450 N N . GLU A 1 186 ? -2.029 9.779 5.306 1.00 96.50 186 GLU A N 1
ATOM 1451 C CA . GLU A 1 186 ? -3.470 9.802 5.513 1.00 96.50 186 GLU A CA 1
ATOM 1452 C C . GLU A 1 186 ? -3.795 9.206 6.878 1.00 96.50 186 GLU A C 1
ATOM 1454 O O . GLU A 1 186 ? -3.074 8.353 7.402 1.00 96.50 186 GLU A O 1
ATOM 1459 N N . ARG A 1 187 ? -4.840 9.731 7.527 1.00 96.31 187 ARG A N 1
ATOM 1460 C CA . ARG A 1 187 ? -5.258 9.213 8.833 1.00 96.31 187 ARG A CA 1
ATOM 1461 C C . ARG A 1 187 ? -5.837 7.821 8.653 1.00 96.31 187 ARG A C 1
ATOM 1463 O O . ARG A 1 187 ? -6.562 7.589 7.692 1.00 96.31 187 ARG A O 1
ATOM 1470 N N . HIS A 1 188 ? -5.601 6.949 9.629 1.00 92.69 188 HIS A N 1
ATOM 1471 C CA . HIS A 1 188 ? -6.219 5.626 9.626 1.00 92.69 188 HIS A CA 1
ATOM 1472 C C . HIS A 1 188 ? -7.745 5.723 9.518 1.00 92.69 188 HIS A C 1
ATOM 1474 O O . HIS A 1 188 ? -8.393 6.402 10.323 1.00 92.69 188 HIS A O 1
ATOM 1480 N N . HIS A 1 189 ? -8.315 5.009 8.550 1.00 94.50 189 HIS A N 1
ATOM 1481 C CA . HIS A 1 189 ? -9.752 4.799 8.451 1.00 94.50 189 HIS A CA 1
ATOM 1482 C C . HIS A 1 189 ? -10.157 3.644 9.372 1.00 94.50 189 HIS A C 1
ATOM 1484 O O . HIS A 1 189 ? -10.157 2.483 8.968 1.00 94.50 189 HIS A O 1
ATOM 1490 N N . MET A 1 190 ? -10.405 3.970 10.642 1.00 93.81 190 MET A N 1
ATOM 1491 C CA . MET A 1 190 ? -10.676 2.984 11.690 1.00 93.81 190 MET A CA 1
ATOM 1492 C C . MET A 1 190 ? -12.129 2.503 11.648 1.00 93.81 190 MET A C 1
ATOM 1494 O O . MET A 1 190 ? -13.056 3.307 11.757 1.00 93.81 190 MET A O 1
ATOM 1498 N N . GLU A 1 191 ? -12.312 1.190 11.583 1.00 94.50 191 GLU A N 1
ATOM 1499 C CA . GLU A 1 191 ? -13.573 0.505 11.849 1.00 94.50 191 GLU A CA 1
ATOM 1500 C C . GLU A 1 191 ? -13.512 -0.149 13.228 1.00 94.50 191 GLU A C 1
ATOM 1502 O O . GLU A 1 191 ? -12.517 -0.784 13.577 1.00 94.50 191 GLU A O 1
ATOM 1507 N N . THR A 1 192 ? -14.572 0.006 14.021 1.00 94.44 192 THR A N 1
ATOM 1508 C CA . THR A 1 192 ? -14.588 -0.410 15.427 1.00 94.44 192 THR A CA 1
ATOM 1509 C C . THR A 1 192 ? -15.659 -1.462 15.691 1.00 94.44 192 THR A C 1
ATOM 1511 O O . THR A 1 192 ? -16.814 -1.301 15.298 1.00 94.44 192 THR A O 1
ATOM 1514 N N . ALA A 1 193 ? -15.290 -2.502 16.437 1.00 94.06 193 ALA A N 1
ATOM 1515 C CA . ALA A 1 193 ? -16.185 -3.523 16.965 1.00 94.06 193 ALA A CA 1
ATOM 1516 C C . ALA A 1 193 ? -16.014 -3.654 18.484 1.00 94.06 193 ALA A C 1
ATOM 1518 O O . ALA A 1 193 ? -14.899 -3.610 18.999 1.00 94.06 193 ALA A O 1
ATOM 1519 N N . ILE A 1 194 ? -17.118 -3.851 19.207 1.00 96.38 194 ILE A N 1
ATOM 1520 C CA . ILE A 1 194 ? -17.111 -4.035 20.663 1.00 96.38 194 ILE A CA 1
ATOM 1521 C C . ILE A 1 194 ? -17.574 -5.450 20.981 1.00 96.38 194 ILE A C 1
ATOM 1523 O O . ILE A 1 194 ? -18.594 -5.907 20.464 1.00 96.38 194 ILE A O 1
ATOM 1527 N N . ARG A 1 195 ? -16.829 -6.141 21.843 1.00 95.38 195 ARG A N 1
ATOM 1528 C CA . ARG A 1 195 ? -17.178 -7.467 22.356 1.00 95.38 195 ARG A CA 1
ATOM 1529 C C . ARG A 1 195 ? -17.319 -7.422 23.882 1.00 95.38 195 ARG A C 1
ATOM 1531 O O . ARG A 1 195 ? -16.375 -6.987 24.541 1.00 95.38 195 ARG A O 1
ATOM 1538 N N . PRO A 1 196 ? -18.440 -7.890 24.456 1.00 95.81 196 PRO A N 1
ATOM 1539 C CA . PRO A 1 196 ? -18.565 -8.051 25.901 1.00 95.81 196 PRO A CA 1
ATOM 1540 C C . PRO A 1 196 ? -17.783 -9.287 26.382 1.00 95.81 196 PRO A C 1
ATOM 1542 O O . PRO A 1 196 ? -17.820 -10.340 25.744 1.00 95.81 196 PRO A O 1
ATOM 1545 N N . GLU A 1 197 ? -17.081 -9.174 27.509 1.00 93.44 197 GLU A N 1
ATOM 1546 C CA . GLU A 1 197 ? -16.332 -10.260 28.152 1.00 93.44 197 GLU A CA 1
ATOM 1547 C C . GLU A 1 197 ? -16.678 -10.341 29.644 1.00 93.44 197 GLU A C 1
ATOM 1549 O O . GLU A 1 197 ? -15.896 -9.922 30.497 1.00 93.44 197 GLU A O 1
ATOM 1554 N N . LEU A 1 198 ? -17.837 -10.930 29.957 1.00 90.62 198 LEU A N 1
ATOM 1555 C CA . LEU A 1 198 ? -18.345 -11.037 31.331 1.00 90.62 198 LEU A CA 1
ATOM 1556 C C . LEU A 1 198 ? -17.349 -11.710 32.287 1.00 90.62 198 LEU A C 1
ATOM 1558 O O . LEU A 1 198 ? -17.146 -11.238 33.394 1.00 90.62 198 LEU A O 1
ATOM 1562 N N . ALA A 1 199 ? -16.659 -12.764 31.842 1.00 88.69 199 ALA A N 1
ATOM 1563 C CA . ALA A 1 199 ? -15.663 -13.466 32.660 1.00 88.69 199 ALA A CA 1
ATOM 1564 C C . ALA A 1 199 ? -14.459 -12.593 33.077 1.00 88.69 199 ALA A C 1
ATOM 1566 O O . ALA A 1 199 ? -13.696 -12.981 33.959 1.00 88.69 199 ALA A O 1
ATOM 1567 N N . HIS A 1 200 ? -14.271 -11.445 32.425 1.00 89.00 200 HIS A N 1
ATOM 1568 C CA . HIS A 1 200 ? -13.226 -10.471 32.730 1.00 89.00 200 HIS A CA 1
ATOM 1569 C C . HIS A 1 200 ? -13.808 -9.119 33.168 1.00 89.00 200 HIS A C 1
ATOM 1571 O O . HIS A 1 200 ? -13.058 -8.143 33.203 1.00 89.00 200 HIS A O 1
ATOM 1577 N N . ASP A 1 201 ? -15.119 -9.055 33.443 1.00 94.25 201 ASP A N 1
ATOM 1578 C CA . ASP A 1 201 ? -15.846 -7.855 33.865 1.00 94.25 201 ASP A CA 1
ATOM 1579 C C . ASP A 1 201 ? -15.542 -6.627 32.974 1.00 94.25 201 ASP A C 1
ATOM 1581 O O . ASP A 1 201 ? -15.235 -5.537 33.464 1.00 94.25 201 ASP A O 1
ATOM 1585 N N . ARG A 1 202 ? -15.531 -6.796 31.638 1.00 94.88 202 ARG A N 1
ATOM 1586 C CA . ARG A 1 202 ? -15.132 -5.718 30.709 1.00 94.88 202 ARG A CA 1
ATOM 1587 C C . ARG A 1 202 ? -15.750 -5.800 29.315 1.00 94.88 202 ARG A C 1
ATOM 1589 O O . ARG A 1 202 ? -16.091 -6.872 28.821 1.00 94.88 202 ARG A O 1
ATOM 1596 N N . PHE A 1 203 ? -15.751 -4.663 28.627 1.00 97.19 203 PHE A N 1
ATOM 1597 C CA . PHE A 1 203 ? -15.916 -4.566 27.178 1.00 97.19 203 PHE A CA 1
ATOM 1598 C C . PHE A 1 203 ? -14.552 -4.445 26.493 1.00 97.19 203 PHE A C 1
ATOM 1600 O O . PHE A 1 203 ? -13.661 -3.745 26.977 1.00 97.19 203 PHE A O 1
ATOM 1607 N N . VAL A 1 204 ? -14.399 -5.116 25.352 1.00 96.56 204 VAL A N 1
ATOM 1608 C CA . VAL A 1 204 ? -13.212 -5.037 24.494 1.00 96.56 204 VAL A CA 1
ATOM 1609 C C . VAL A 1 204 ? -13.580 -4.302 23.216 1.00 96.56 204 VAL A C 1
ATOM 1611 O O . VAL A 1 204 ? -14.358 -4.808 22.408 1.00 96.56 204 VAL A O 1
ATOM 1614 N N . GLU A 1 205 ? -13.017 -3.115 23.033 1.00 95.75 205 GLU A N 1
ATOM 1615 C CA . GLU A 1 205 ? -13.163 -2.307 21.827 1.00 95.75 205 GLU A CA 1
ATOM 1616 C C . GLU A 1 205 ? -11.968 -2.572 20.909 1.00 95.75 205 GLU A C 1
ATOM 1618 O O . GLU A 1 205 ? -10.827 -2.267 21.247 1.00 95.75 205 GLU A O 1
ATOM 1623 N N . MET A 1 206 ? -12.228 -3.191 19.763 1.00 94.69 206 MET A N 1
ATOM 1624 C CA . MET A 1 206 ? -11.236 -3.521 18.745 1.00 94.69 206 MET A CA 1
ATOM 1625 C C . MET A 1 206 ? -11.438 -2.568 17.576 1.00 94.69 206 MET A C 1
ATOM 1627 O O . MET A 1 206 ? -12.508 -2.570 16.969 1.00 94.69 206 MET A O 1
ATOM 1631 N N . SER A 1 207 ? -10.420 -1.778 17.252 1.00 94.44 207 SER A N 1
ATOM 1632 C CA . SER A 1 207 ? -10.448 -0.892 16.091 1.00 94.44 207 SER A CA 1
ATOM 1633 C C . SER A 1 207 ? -9.400 -1.349 15.087 1.00 94.44 207 SER A C 1
ATOM 1635 O O . SER A 1 207 ? -8.270 -1.648 15.467 1.00 94.44 207 SER A O 1
ATOM 1637 N N . THR A 1 208 ? -9.755 -1.434 13.809 1.00 95.19 208 THR A N 1
ATOM 1638 C CA . THR A 1 208 ? -8.843 -1.841 12.732 1.00 95.19 208 THR A CA 1
ATOM 1639 C C . THR A 1 208 ? -8.976 -0.896 11.547 1.00 95.19 208 THR A C 1
ATOM 1641 O O . THR A 1 208 ? -10.081 -0.517 11.172 1.00 95.19 208 THR A O 1
ATOM 1644 N N . CYS A 1 209 ? -7.854 -0.490 10.960 1.00 94.88 209 CYS A N 1
ATOM 1645 C CA . CYS A 1 209 ? -7.842 0.318 9.756 1.00 94.88 209 CYS A CA 1
ATOM 1646 C C . CYS A 1 209 ? -8.169 -0.555 8.544 1.00 94.88 209 CYS A C 1
ATOM 1648 O O . CYS A 1 209 ? -7.439 -1.509 8.268 1.00 94.88 209 CYS A O 1
ATOM 1650 N N . ALA A 1 210 ? -9.221 -0.200 7.806 1.00 94.12 210 ALA A N 1
ATOM 1651 C CA . ALA A 1 210 ? -9.654 -0.938 6.618 1.00 94.12 210 ALA A CA 1
ATOM 1652 C C . ALA A 1 210 ? -8.590 -0.967 5.501 1.00 94.12 210 ALA A C 1
ATOM 1654 O O . ALA A 1 210 ? -8.558 -1.906 4.709 1.00 94.12 210 ALA A O 1
ATOM 1655 N N . ASP A 1 211 ? -7.708 0.037 5.462 1.00 93.75 211 ASP A N 1
ATOM 1656 C CA . ASP A 1 211 ? -6.747 0.224 4.371 1.00 93.75 211 ASP A CA 1
ATOM 1657 C C . ASP A 1 211 ? -5.400 -0.466 4.627 1.00 93.75 211 ASP A C 1
ATOM 1659 O O . ASP A 1 211 ? -4.852 -1.116 3.742 1.00 93.75 211 ASP A O 1
ATOM 1663 N N . CYS A 1 212 ? -4.847 -0.319 5.837 1.00 92.69 212 CYS A N 1
ATOM 1664 C CA . CYS A 1 212 ? -3.490 -0.778 6.163 1.00 92.69 212 CYS A CA 1
ATOM 1665 C C . CYS A 1 212 ? -3.443 -1.912 7.200 1.00 92.69 212 CYS A C 1
ATOM 1667 O O . CYS A 1 212 ? -2.363 -2.398 7.526 1.00 92.69 212 CYS A O 1
ATOM 1669 N N . GLY A 1 213 ? -4.590 -2.309 7.764 1.00 92.19 213 GLY A N 1
ATOM 1670 C CA . GLY A 1 213 ? -4.672 -3.359 8.782 1.00 92.19 213 GLY A CA 1
ATOM 1671 C C . GLY A 1 213 ? -4.149 -2.964 10.168 1.00 92.19 213 GLY A C 1
ATOM 1672 O O . GLY A 1 213 ? -4.085 -3.819 11.051 1.00 92.19 213 GLY A O 1
ATOM 1673 N N . TYR A 1 214 ? -3.788 -1.693 10.393 1.00 93.81 214 TYR A N 1
ATOM 1674 C CA . TYR A 1 214 ? -3.414 -1.204 11.723 1.00 93.81 214 TYR A CA 1
ATOM 1675 C C . TYR A 1 214 ? -4.527 -1.494 12.728 1.00 93.81 214 TYR A C 1
ATOM 1677 O O . TYR A 1 214 ? -5.670 -1.121 12.485 1.00 93.81 214 TYR A O 1
ATOM 1685 N N . ALA A 1 215 ? -4.198 -2.119 13.855 1.00 94.12 215 ALA A N 1
ATOM 1686 C CA . ALA A 1 215 ? -5.176 -2.476 14.870 1.00 94.12 215 ALA A CA 1
ATOM 1687 C C . ALA A 1 215 ? -4.793 -1.927 16.245 1.00 94.12 215 ALA A C 1
ATOM 1689 O O . ALA A 1 215 ? -3.627 -1.938 16.645 1.00 94.12 215 ALA A O 1
ATOM 1690 N N . GLU A 1 216 ? -5.805 -1.500 16.989 1.00 94.00 216 GLU A N 1
ATOM 1691 C CA . GLU A 1 216 ? -5.700 -1.131 18.394 1.00 94.00 216 GLU A CA 1
ATOM 1692 C C . GLU A 1 216 ? -6.815 -1.802 19.198 1.00 94.00 216 GLU A C 1
ATOM 1694 O O . GLU A 1 216 ? -7.872 -2.167 18.678 1.00 94.00 216 GLU A O 1
ATOM 1699 N N . THR A 1 217 ? -6.560 -2.012 20.485 1.00 94.56 217 THR A N 1
ATOM 1700 C CA . THR A 1 217 ? -7.531 -2.603 21.403 1.00 94.56 217 THR A CA 1
ATOM 1701 C C . THR A 1 217 ? -7.582 -1.779 22.674 1.00 94.56 217 THR A C 1
ATOM 1703 O O . THR A 1 217 ? -6.547 -1.520 23.291 1.00 94.56 217 THR A O 1
ATOM 1706 N N . ALA A 1 218 ? -8.789 -1.391 23.065 1.00 94.06 218 ALA A N 1
ATOM 1707 C CA . ALA A 1 218 ? -9.073 -0.723 24.321 1.00 94.06 218 ALA A CA 1
ATOM 1708 C C . ALA A 1 218 ? -9.988 -1.596 25.186 1.00 94.06 218 ALA A C 1
ATOM 1710 O O . ALA A 1 218 ? -10.777 -2.400 24.685 1.00 94.06 218 ALA A O 1
ATOM 1711 N N . TYR A 1 219 ? -9.862 -1.433 26.498 1.00 94.69 219 TYR A N 1
ATOM 1712 C CA . TYR A 1 219 ? -10.638 -2.162 27.491 1.00 94.69 219 TYR A CA 1
ATOM 1713 C C . TYR A 1 219 ? -11.411 -1.161 28.338 1.00 94.69 219 TYR A C 1
ATOM 1715 O O . TYR A 1 219 ? -10.846 -0.141 28.728 1.00 94.69 219 TYR A O 1
ATOM 1723 N N . THR A 1 220 ? -12.671 -1.471 28.628 1.00 96.44 220 THR A N 1
ATOM 1724 C CA . THR A 1 220 ? -13.512 -0.681 29.533 1.00 96.44 220 THR A CA 1
ATOM 1725 C C . THR A 1 220 ? -14.092 -1.599 30.593 1.00 96.44 220 THR A C 1
ATOM 1727 O O . THR A 1 220 ? -14.826 -2.529 30.255 1.00 96.44 220 THR A O 1
ATOM 1730 N N . ALA A 1 221 ? -13.744 -1.371 31.858 1.00 95.25 221 ALA A N 1
ATOM 1731 C CA . ALA A 1 221 ? -14.217 -2.207 32.958 1.00 95.25 221 ALA A CA 1
ATOM 1732 C C . ALA A 1 221 ? -15.698 -1.934 33.272 1.00 95.25 221 ALA A C 1
ATOM 1734 O O . ALA A 1 221 ? -16.148 -0.787 33.297 1.00 95.25 221 ALA A O 1
ATOM 1735 N N . ALA A 1 222 ? -16.454 -2.995 33.528 1.00 95.38 222 ALA A N 1
ATOM 1736 C CA . ALA A 1 222 ? -17.874 -2.960 33.841 1.00 95.38 222 ALA A CA 1
ATOM 1737 C C . ALA A 1 222 ? -18.148 -3.970 34.955 1.00 95.38 222 ALA A C 1
ATOM 1739 O O . ALA A 1 222 ? -18.128 -5.177 34.717 1.00 95.38 222 ALA A O 1
ATOM 1740 N N . LYS A 1 223 ? -18.354 -3.466 36.177 1.00 93.06 223 LYS A N 1
ATOM 1741 C CA . LYS A 1 223 ? -18.580 -4.307 37.350 1.00 93.06 223 LYS A CA 1
ATOM 1742 C C . LYS A 1 223 ? -19.487 -3.634 38.355 1.00 93.06 223 LYS A C 1
ATOM 1744 O O . LYS A 1 223 ? -19.324 -2.462 38.674 1.00 93.06 223 LYS A O 1
ATOM 1749 N N . SER A 1 224 ? -20.382 -4.411 38.941 1.00 92.25 224 SER A N 1
ATOM 1750 C CA . SER A 1 224 ? -21.109 -4.033 40.144 1.00 92.25 224 SER A CA 1
ATOM 1751 C C . SER A 1 224 ? -20.946 -5.127 41.189 1.00 92.25 224 SER A C 1
ATOM 1753 O O . SER A 1 224 ? -20.774 -6.300 40.869 1.00 92.25 224 SER A O 1
ATOM 1755 N N . VAL A 1 225 ? -20.958 -4.727 42.452 1.00 91.44 225 VAL A N 1
ATOM 1756 C CA . VAL A 1 225 ? -20.840 -5.626 43.597 1.00 91.44 225 VAL A CA 1
ATOM 1757 C C . VAL A 1 225 ? -22.161 -5.596 44.342 1.00 91.44 225 VAL A C 1
ATOM 1759 O O . VAL A 1 225 ? -22.557 -4.542 44.845 1.00 91.44 225 VAL A O 1
ATOM 1762 N N . VAL A 1 226 ? -22.829 -6.746 44.405 1.00 89.25 226 VAL A N 1
ATOM 1763 C CA . VAL A 1 226 ? -24.002 -6.963 45.256 1.00 89.25 226 VAL A CA 1
ATOM 1764 C C . VAL A 1 226 ? -23.523 -7.644 46.531 1.00 89.25 226 VAL A C 1
ATOM 1766 O O . VAL A 1 226 ? -22.945 -8.726 46.475 1.00 89.25 226 VAL A O 1
ATOM 1769 N N . ALA A 1 227 ? -23.703 -6.986 47.672 1.00 84.81 227 ALA A N 1
ATOM 1770 C CA . ALA A 1 227 ? -23.258 -7.495 48.961 1.00 84.81 227 ALA A CA 1
ATOM 1771 C C . ALA A 1 227 ? -24.428 -8.062 49.771 1.00 84.81 227 ALA A C 1
ATOM 1773 O O . ALA A 1 227 ? -25.482 -7.423 49.893 1.00 84.81 227 ALA A O 1
ATOM 1774 N N . ASP A 1 228 ? -24.184 -9.236 50.355 1.00 87.31 228 ASP A N 1
ATOM 1775 C CA . ASP A 1 228 ? -25.057 -9.874 51.336 1.00 87.31 228 ASP A CA 1
ATOM 1776 C C . ASP A 1 228 ? -25.308 -8.943 52.533 1.00 87.31 228 ASP A C 1
ATOM 1778 O O . ASP A 1 228 ? -24.446 -8.149 52.928 1.00 87.31 228 ASP A O 1
ATOM 1782 N N . TYR A 1 229 ? -26.489 -9.063 53.135 1.00 83.94 229 TYR A N 1
ATOM 1783 C CA . TYR A 1 229 ? -26.877 -8.330 54.334 1.00 83.94 229 TYR A CA 1
ATOM 1784 C C . TYR A 1 229 ? -26.981 -9.275 55.536 1.00 83.94 229 TYR A C 1
ATOM 1786 O O . TYR A 1 229 ? -27.597 -10.335 55.443 1.00 83.94 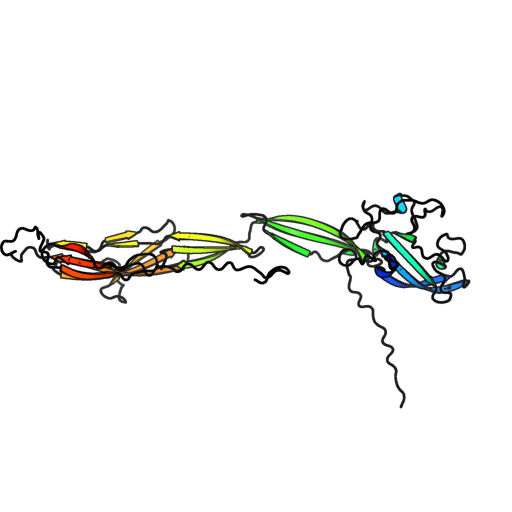229 TYR A O 1
ATOM 1794 N N . PHE A 1 230 ? -26.446 -8.855 56.685 1.00 83.38 230 PHE A N 1
ATOM 1795 C CA . PHE A 1 230 ? -26.543 -9.572 57.958 1.00 83.38 230 PHE A CA 1
ATOM 1796 C C . PHE A 1 230 ? -27.059 -8.626 59.042 1.00 83.38 230 PHE A C 1
ATOM 1798 O O . PHE A 1 230 ? -26.474 -7.563 59.256 1.00 83.38 230 PHE A O 1
ATOM 1805 N N . GLY A 1 231 ? -28.123 -9.019 59.742 1.00 81.62 231 GLY A N 1
ATOM 1806 C CA . GLY A 1 231 ? -28.709 -8.204 60.802 1.00 81.62 231 GLY A CA 1
ATOM 1807 C C . GLY A 1 231 ? -29.628 -8.971 61.749 1.00 81.62 231 GLY A C 1
ATOM 1808 O O . GLY A 1 231 ? -29.798 -10.189 61.656 1.00 81.62 231 GLY A O 1
ATOM 1809 N N . VAL A 1 232 ? -30.215 -8.224 62.679 1.00 83.25 232 VAL A N 1
ATOM 1810 C CA . VAL A 1 232 ? -31.139 -8.718 63.706 1.00 83.25 232 VAL A CA 1
ATOM 1811 C C . VAL A 1 232 ? -32.531 -8.159 63.415 1.00 83.25 232 VAL A C 1
ATOM 1813 O O . VAL A 1 232 ? -32.659 -7.064 62.867 1.00 83.25 232 VAL A O 1
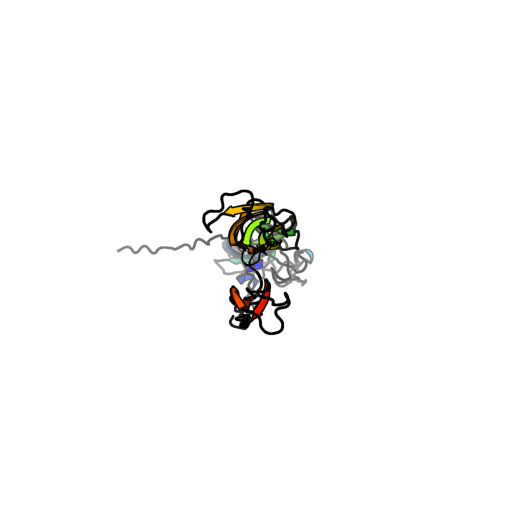ATOM 1816 N N . VAL A 1 233 ? -33.577 -8.903 63.763 1.00 86.38 233 VAL A N 1
ATOM 1817 C CA . VAL A 1 233 ? -34.964 -8.453 63.634 1.00 86.38 233 VAL A CA 1
ATOM 1818 C C . VAL A 1 233 ? -35.215 -7.272 64.572 1.00 86.38 233 VAL A C 1
ATOM 1820 O O . VAL A 1 233 ? -35.332 -7.424 65.783 1.00 86.38 233 VAL A O 1
ATOM 1823 N N . ASP A 1 234 ? -35.343 -6.085 63.990 1.00 87.25 234 ASP A N 1
ATOM 1824 C CA . ASP A 1 234 ? -35.629 -4.813 64.669 1.00 87.25 234 ASP A CA 1
ATOM 1825 C C . ASP A 1 234 ? -36.969 -4.193 64.211 1.00 87.25 234 ASP A C 1
ATOM 1827 O O . ASP A 1 234 ? -37.315 -3.060 64.562 1.00 87.25 234 ASP A O 1
ATOM 1831 N N . GLY A 1 235 ? -37.729 -4.936 63.399 1.00 85.31 235 GLY A N 1
ATOM 1832 C CA . GLY A 1 235 ? -38.969 -4.482 62.773 1.00 85.31 235 GLY A CA 1
ATOM 1833 C C . GLY A 1 235 ? -38.776 -3.492 61.617 1.00 85.31 235 GLY A C 1
ATOM 1834 O O . GLY A 1 235 ? -39.776 -2.996 61.094 1.00 85.31 235 GLY A O 1
ATOM 1835 N N . GLN A 1 236 ? -37.538 -3.194 61.209 1.00 91.31 236 GLN A N 1
ATOM 1836 C CA . GLN A 1 236 ? -37.224 -2.381 60.033 1.00 91.31 236 GLN A CA 1
ATOM 1837 C C . GLN A 1 236 ? -36.963 -3.255 58.794 1.00 91.31 236 GLN A C 1
ATOM 1839 O O . GLN A 1 236 ? -36.577 -4.417 58.919 1.00 91.31 236 GLN A O 1
ATOM 1844 N N . PRO A 1 237 ? -37.207 -2.724 57.580 1.00 92.19 237 PRO A N 1
ATOM 1845 C CA . PRO A 1 237 ? -36.901 -3.424 56.338 1.00 92.19 237 PRO A CA 1
ATOM 1846 C C . PRO A 1 237 ? -35.392 -3.480 56.073 1.00 92.19 237 PRO A C 1
ATOM 1848 O O . PRO A 1 237 ? -34.731 -2.442 56.029 1.00 92.19 237 PRO A O 1
ATOM 1851 N N . HIS A 1 238 ? -34.885 -4.680 55.793 1.00 88.31 238 HIS A N 1
ATOM 1852 C CA . HIS A 1 238 ? -33.488 -4.928 55.428 1.00 88.31 238 HIS A CA 1
ATOM 1853 C C . HIS A 1 238 ? -33.365 -5.561 54.040 1.00 88.31 238 HIS A C 1
ATOM 1855 O O . HIS A 1 238 ? -34.213 -6.361 53.634 1.00 88.31 238 HIS A O 1
ATOM 1861 N N . THR A 1 239 ? -32.306 -5.206 53.308 1.00 93.62 239 THR A N 1
ATOM 1862 C CA . THR A 1 239 ? -32.058 -5.652 51.927 1.00 93.62 239 THR A CA 1
ATOM 1863 C C . THR A 1 239 ? -30.562 -5.670 51.594 1.00 93.62 239 THR A C 1
ATOM 1865 O O . THR A 1 239 ? -29.752 -5.047 52.281 1.00 93.62 239 THR A O 1
ATOM 1868 N N . VAL A 1 240 ? -30.207 -6.352 50.503 1.00 89.75 240 VAL A N 1
ATOM 1869 C CA . VAL A 1 240 ? -28.871 -6.328 49.886 1.00 89.75 240 VAL A CA 1
ATOM 1870 C C . VAL A 1 240 ? -28.469 -4.918 49.444 1.00 89.75 240 VAL A C 1
ATOM 1872 O O . VAL A 1 240 ? -29.322 -4.077 49.140 1.00 89.75 240 VAL A O 1
ATOM 1875 N N . THR A 1 241 ? -27.162 -4.671 49.366 1.00 87.69 241 THR A N 1
ATOM 1876 C CA . THR A 1 241 ? -26.603 -3.394 48.892 1.00 87.69 241 THR A CA 1
ATOM 1877 C C . THR A 1 241 ? -25.865 -3.580 47.577 1.00 87.69 241 THR A C 1
ATOM 1879 O O . THR A 1 241 ? -25.282 -4.633 47.332 1.00 87.69 241 THR A O 1
ATOM 1882 N N . VAL A 1 242 ? -25.896 -2.560 46.717 1.00 91.44 242 VAL A N 1
ATOM 1883 C CA . VAL A 1 242 ? -25.290 -2.612 45.382 1.00 91.44 242 VAL A CA 1
ATOM 1884 C C . VAL A 1 242 ? -24.367 -1.424 45.198 1.00 91.44 242 VAL A C 1
ATOM 1886 O O . VAL A 1 242 ? -24.761 -0.283 45.435 1.00 91.44 242 VAL A O 1
ATOM 1889 N N . SER A 1 243 ? -23.137 -1.702 44.781 1.00 91.62 243 SER A N 1
ATOM 1890 C CA . SER A 1 243 ? -22.134 -0.691 44.451 1.00 91.62 243 SER A CA 1
ATOM 1891 C C . SER A 1 243 ? -21.700 -0.860 43.005 1.00 91.62 243 SER A C 1
ATOM 1893 O O . SER A 1 243 ? -21.215 -1.925 42.630 1.00 91.62 243 SER A O 1
ATOM 1895 N N . ASP A 1 244 ? -21.866 0.181 42.195 1.00 91.88 244 ASP A N 1
ATOM 1896 C CA . ASP A 1 244 ? -21.370 0.195 40.821 1.00 91.88 244 ASP A CA 1
ATOM 1897 C C . ASP A 1 244 ? -19.914 0.675 40.793 1.00 91.88 244 ASP A C 1
ATOM 1899 O O . ASP A 1 244 ? -19.592 1.748 41.307 1.00 91.88 244 ASP A O 1
ATOM 1903 N N . LEU A 1 245 ? -19.040 -0.151 40.223 1.00 93.38 245 LEU A N 1
ATOM 1904 C CA . LEU A 1 245 ? -17.604 0.076 40.062 1.00 93.38 245 LEU A CA 1
ATOM 1905 C C . LEU A 1 245 ? -17.216 0.217 38.580 1.00 93.38 245 LEU A C 1
ATOM 1907 O O . LEU A 1 245 ? -16.029 0.182 38.255 1.00 93.38 245 LEU A O 1
ATOM 1911 N N . SER A 1 246 ? -18.196 0.342 37.683 1.00 92.75 246 SER A N 1
ATOM 1912 C CA . SER A 1 246 ? -17.966 0.440 36.243 1.00 92.75 246 SER A CA 1
ATOM 1913 C C . SER A 1 246 ? -17.248 1.735 35.858 1.00 92.75 246 SER A C 1
ATOM 1915 O O . SER A 1 246 ? -17.416 2.787 36.481 1.00 92.75 246 SER A O 1
ATOM 1917 N N . GLU A 1 247 ? -16.443 1.669 34.800 1.00 94.94 247 GLU A N 1
ATOM 1918 C CA . GLU A 1 247 ? -15.756 2.837 34.259 1.00 94.94 247 GLU A CA 1
ATOM 1919 C C . GLU A 1 247 ? -16.721 3.823 33.585 1.00 94.94 247 GLU A C 1
ATOM 1921 O O . GLU A 1 247 ? -17.843 3.499 33.183 1.00 94.94 247 GLU A O 1
ATOM 1926 N N . ALA A 1 248 ? -16.261 5.067 33.437 1.00 93.19 248 ALA A N 1
ATOM 1927 C CA . ALA A 1 248 ? -17.038 6.123 32.805 1.00 93.19 248 ALA A CA 1
ATOM 1928 C C . ALA A 1 248 ? -17.460 5.734 31.375 1.00 93.19 248 ALA A C 1
ATOM 1930 O O . ALA A 1 248 ? -16.634 5.356 30.548 1.00 93.19 248 ALA A O 1
ATOM 1931 N N . GLY A 1 249 ? -18.751 5.894 31.075 1.00 92.00 249 GLY A N 1
ATOM 1932 C CA . GLY A 1 249 ? -19.340 5.540 29.779 1.00 92.00 249 GLY A CA 1
ATOM 1933 C C . GLY A 1 249 ? -20.071 4.197 29.770 1.00 92.00 249 GLY A C 1
ATOM 1934 O O . GLY A 1 249 ? -20.820 3.940 28.828 1.00 92.00 249 GLY A O 1
ATOM 1935 N N . VAL A 1 250 ? -19.913 3.381 30.815 1.00 96.88 250 VAL A N 1
ATOM 1936 C CA . VAL A 1 250 ? -20.773 2.221 31.068 1.00 96.88 250 VAL A CA 1
ATOM 1937 C C . VAL A 1 250 ? -22.015 2.683 31.823 1.00 96.88 250 VAL A C 1
ATOM 1939 O O . VAL A 1 250 ? -21.931 3.456 32.776 1.00 96.88 250 VAL A O 1
ATOM 1942 N N . THR A 1 251 ? -23.179 2.216 31.387 1.00 96.81 251 THR A N 1
ATOM 1943 C CA . THR A 1 251 ? -24.436 2.386 32.123 1.00 96.81 251 THR A CA 1
ATOM 1944 C C . THR A 1 251 ? -24.857 1.056 32.722 1.00 96.81 251 THR A C 1
ATOM 1946 O O . THR A 1 251 ? -24.723 0.022 32.070 1.00 96.81 251 THR A O 1
ATOM 1949 N N . THR A 1 252 ? -25.340 1.085 33.962 1.00 95.81 252 THR A N 1
ATOM 1950 C CA . THR A 1 252 ? -25.735 -0.103 34.719 1.00 95.81 252 THR A CA 1
ATOM 1951 C C . THR A 1 252 ? -27.224 -0.072 35.030 1.00 95.81 252 THR A C 1
ATOM 1953 O O . THR A 1 252 ? -27.772 0.925 35.506 1.00 95.81 252 THR A O 1
ATOM 1956 N N . ALA A 1 253 ? -27.901 -1.179 34.745 1.00 95.44 253 ALA A N 1
ATOM 1957 C CA . ALA A 1 253 ? -29.294 -1.390 35.097 1.00 95.44 253 ALA A CA 1
ATOM 1958 C C . ALA A 1 253 ? -29.418 -2.721 35.828 1.00 95.44 253 ALA A C 1
ATOM 1960 O O . ALA A 1 253 ? -29.061 -3.757 35.281 1.00 95.44 253 ALA A O 1
ATOM 1961 N N . ILE A 1 254 ? -29.937 -2.694 37.053 1.00 95.75 254 ILE A N 1
ATOM 1962 C CA . ILE A 1 254 ? -30.156 -3.898 37.855 1.00 95.75 254 ILE A CA 1
ATOM 1963 C C . ILE A 1 254 ? -31.648 -4.193 37.996 1.00 95.75 254 ILE A C 1
ATOM 1965 O O . ILE A 1 254 ? -32.465 -3.293 38.224 1.00 95.75 254 ILE A O 1
ATOM 1969 N N . ARG A 1 255 ? -31.998 -5.470 37.870 1.00 96.06 255 ARG A N 1
ATOM 1970 C CA . ARG A 1 255 ? -33.312 -6.025 38.184 1.00 96.06 255 ARG A CA 1
ATOM 1971 C C . ARG A 1 255 ? -33.181 -7.090 39.256 1.00 96.06 255 ARG A C 1
ATOM 1973 O O . ARG A 1 255 ? -32.177 -7.784 39.311 1.00 96.06 255 ARG A O 1
ATOM 1980 N N . TYR A 1 256 ? -34.211 -7.223 40.085 1.00 94.81 256 TYR A N 1
ATOM 1981 C CA . TYR A 1 256 ? -34.248 -8.181 41.188 1.00 94.81 256 TYR A CA 1
ATOM 1982 C C . TYR A 1 256 ? -35.405 -9.164 41.038 1.00 94.81 256 TYR A C 1
ATOM 1984 O O . TYR A 1 256 ? -36.440 -8.853 40.439 1.00 94.81 256 TYR A O 1
ATOM 1992 N N . GLY A 1 257 ? -35.252 -10.347 41.619 1.00 89.94 257 GLY A N 1
ATOM 1993 C CA . GLY A 1 257 ? -36.241 -11.413 41.574 1.00 89.94 257 GLY A CA 1
ATOM 1994 C C . GLY A 1 257 ? -36.187 -12.321 42.796 1.00 89.94 257 GLY A C 1
ATOM 1995 O O . GLY A 1 257 ? -35.250 -12.296 43.594 1.00 89.94 257 GLY A O 1
ATOM 1996 N N . HIS A 1 258 ? -37.219 -13.152 42.924 1.00 83.12 258 HIS A N 1
ATOM 1997 C CA . HIS A 1 258 ? -37.275 -14.233 43.915 1.00 83.12 258 HIS A CA 1
ATOM 1998 C C . HIS A 1 258 ? -36.808 -15.581 43.342 1.00 83.12 258 HIS A C 1
ATOM 2000 O O . HIS A 1 258 ? -36.729 -16.570 44.065 1.00 83.12 258 HIS A O 1
ATOM 2006 N N . THR A 1 259 ? -36.507 -15.625 42.044 1.00 79.31 259 THR A N 1
ATOM 2007 C CA . THR A 1 259 ? -36.001 -16.789 41.309 1.00 79.31 259 THR A CA 1
ATOM 2008 C C . THR A 1 259 ? -34.998 -16.316 40.260 1.00 79.31 259 THR A C 1
ATOM 2010 O O . THR A 1 259 ? -35.141 -15.191 39.781 1.00 79.31 259 THR A O 1
ATOM 2013 N N . ALA A 1 260 ? -34.060 -17.178 39.853 1.00 77.25 260 ALA A N 1
ATOM 2014 C CA . ALA A 1 260 ? -33.017 -16.851 38.871 1.00 77.25 260 ALA A CA 1
ATOM 2015 C C . ALA A 1 260 ? -33.578 -16.257 37.564 1.00 77.25 260 ALA A C 1
ATOM 2017 O O . ALA A 1 260 ? -33.180 -15.172 37.172 1.00 77.25 260 ALA A O 1
ATOM 2018 N N . ASP A 1 261 ? -34.599 -16.883 36.969 1.00 82.12 261 ASP A N 1
ATOM 2019 C CA . ASP A 1 261 ? -35.194 -16.413 35.702 1.00 82.12 261 ASP A CA 1
ATOM 2020 C C . ASP A 1 261 ? -36.301 -15.347 35.895 1.00 82.12 261 ASP A C 1
ATOM 2022 O O . ASP A 1 261 ? -37.091 -15.069 34.991 1.00 82.12 261 ASP A O 1
ATOM 2026 N N . GLY A 1 262 ? -36.445 -14.802 37.110 1.00 84.19 262 GLY A N 1
ATOM 2027 C CA . GLY A 1 262 ? -37.600 -14.000 37.539 1.00 84.19 262 GLY A CA 1
ATOM 2028 C C . GLY A 1 262 ? -37.277 -12.555 37.914 1.00 84.19 262 GLY A C 1
ATOM 2029 O O . GLY A 1 262 ? -38.027 -11.948 38.688 1.00 84.19 262 GLY A O 1
ATOM 2030 N N . CYS A 1 263 ? -36.169 -12.007 37.414 1.00 90.19 263 CYS A N 1
ATOM 2031 C CA . CYS A 1 263 ? -35.671 -10.679 37.769 1.00 90.19 263 CYS A CA 1
ATOM 2032 C C . CYS A 1 263 ? -36.483 -9.551 37.105 1.00 90.19 263 CYS A C 1
ATOM 2034 O O . CYS A 1 263 ? -36.088 -8.963 36.105 1.00 90.19 263 CYS A O 1
ATOM 2036 N N . THR A 1 264 ? -37.656 -9.229 37.658 1.00 91.69 264 THR A N 1
ATOM 2037 C CA . THR A 1 264 ? -38.559 -8.190 37.115 1.00 91.69 264 THR A CA 1
ATOM 2038 C C . THR A 1 264 ? -38.619 -6.914 37.959 1.00 91.69 264 THR A C 1
ATOM 2040 O O . THR A 1 264 ? -38.991 -5.847 37.454 1.00 91.69 264 THR A O 1
ATOM 2043 N N . LEU A 1 265 ? -38.235 -6.992 39.235 1.00 92.44 265 LEU A N 1
ATOM 2044 C CA . LEU A 1 265 ? -38.350 -5.901 40.200 1.00 92.44 265 LEU A CA 1
ATOM 2045 C C . LEU A 1 265 ? -37.277 -4.837 39.943 1.00 92.44 265 LEU A C 1
ATOM 2047 O O . LEU A 1 265 ? -36.125 -5.155 39.668 1.00 92.44 265 LEU A O 1
ATOM 2051 N N . THR A 1 266 ? -37.635 -3.557 40.058 1.00 92.50 266 THR A N 1
ATOM 2052 C CA . THR A 1 266 ? -36.692 -2.424 39.924 1.00 92.50 266 THR A CA 1
ATOM 2053 C C . THR A 1 266 ? -36.021 -2.030 41.238 1.00 92.50 266 THR A C 1
ATOM 2055 O O . THR A 1 266 ? -35.147 -1.169 41.256 1.00 92.50 266 THR A O 1
ATOM 2058 N N . SER A 1 267 ? -36.459 -2.613 42.349 1.00 91.94 267 SER A N 1
ATOM 2059 C CA . SER A 1 267 ? -35.923 -2.384 43.687 1.00 91.94 267 SER A CA 1
ATOM 2060 C C . SER A 1 267 ? -35.738 -3.721 44.382 1.00 91.94 267 SER A C 1
ATOM 2062 O O . SER A 1 267 ? -36.576 -4.612 44.219 1.00 91.94 267 SER A O 1
ATOM 2064 N N . ALA A 1 268 ? -34.669 -3.837 45.163 1.00 92.81 268 ALA A N 1
ATOM 2065 C CA . ALA A 1 268 ? -34.381 -5.047 45.909 1.00 92.81 268 ALA A CA 1
ATOM 2066 C C . ALA A 1 268 ? -35.526 -5.366 46.900 1.00 92.81 268 ALA A C 1
ATOM 2068 O O . ALA A 1 268 ? -36.088 -4.438 47.501 1.00 92.81 268 ALA A O 1
ATOM 2069 N N . PRO A 1 269 ? -35.919 -6.646 47.046 1.00 92.31 269 PRO A N 1
ATOM 2070 C CA . PRO A 1 269 ? -36.886 -7.069 48.054 1.00 92.31 269 PRO A CA 1
ATOM 2071 C C . PRO A 1 269 ? -36.416 -6.714 49.467 1.00 92.31 269 PRO A C 1
ATOM 2073 O O . PRO A 1 269 ? -35.236 -6.834 49.772 1.00 92.31 269 PRO A O 1
ATOM 2076 N N . ASN A 1 270 ? -37.351 -6.323 50.333 1.00 93.69 270 ASN A N 1
ATOM 2077 C CA . ASN A 1 270 ? -37.061 -5.994 51.728 1.00 93.69 270 ASN A CA 1
ATOM 2078 C C . ASN A 1 270 ? -37.692 -7.025 52.665 1.00 93.69 270 ASN A C 1
ATOM 2080 O O . ASN A 1 270 ? -38.835 -7.430 52.445 1.00 93.69 270 ASN A O 1
ATOM 2084 N N . TYR A 1 271 ? -36.977 -7.377 53.732 1.00 91.94 271 TYR A N 1
ATOM 2085 C CA . TYR A 1 271 ? -37.397 -8.381 54.709 1.00 91.94 271 TYR A CA 1
ATOM 2086 C C . TYR A 1 271 ? -37.369 -7.815 56.130 1.00 91.94 271 TYR A C 1
ATOM 2088 O O . TYR A 1 271 ? -36.513 -6.997 56.457 1.00 91.94 271 TYR A O 1
ATOM 2096 N N . THR A 1 272 ? -38.321 -8.243 56.960 1.00 93.25 272 THR A N 1
ATOM 2097 C CA . THR A 1 272 ? -38.476 -7.794 58.359 1.00 93.25 272 THR A CA 1
ATOM 2098 C C . THR A 1 272 ? -38.536 -8.948 59.358 1.00 93.25 272 THR A C 1
ATOM 2100 O O . THR A 1 272 ? -38.388 -8.723 60.552 1.00 93.25 272 THR A O 1
ATOM 2103 N N . GLU A 1 273 ? -38.806 -10.170 58.896 1.00 90.38 273 GLU A N 1
ATOM 2104 C CA . GLU A 1 273 ? -38.921 -11.368 59.735 1.00 90.38 273 GLU A CA 1
ATOM 2105 C C . GLU A 1 273 ? -37.605 -12.150 59.727 1.00 90.38 273 GLU A C 1
ATOM 2107 O O . GLU A 1 273 ? -36.880 -12.127 58.729 1.00 90.38 273 GLU A O 1
ATOM 2112 N N . ALA A 1 274 ? -37.308 -12.869 60.812 1.00 83.81 274 ALA A N 1
ATOM 2113 C CA . ALA A 1 274 ? -36.124 -13.719 60.878 1.00 83.81 274 ALA A CA 1
ATOM 2114 C C . ALA A 1 274 ? -36.154 -14.787 59.775 1.00 83.81 274 ALA A C 1
ATOM 2116 O O . ALA A 1 274 ? -37.182 -15.417 59.531 1.00 83.81 274 ALA A O 1
ATOM 2117 N N . GLY A 1 275 ? -35.020 -14.991 59.114 1.00 81.12 275 GLY A N 1
ATOM 2118 C CA . GLY A 1 275 ? -34.903 -15.915 57.998 1.00 81.12 275 GLY A CA 1
ATOM 2119 C C . GLY A 1 275 ? -33.659 -15.674 57.153 1.00 81.12 275 GLY A C 1
ATOM 2120 O O . GLY A 1 275 ? -32.945 -14.684 57.314 1.00 81.12 275 GLY A O 1
ATOM 2121 N N . ASP A 1 276 ? -33.425 -16.611 56.241 1.00 82.50 276 ASP A N 1
ATOM 2122 C CA . ASP A 1 276 ? -32.369 -16.561 55.237 1.00 82.50 276 ASP A CA 1
ATOM 2123 C C . ASP A 1 276 ? -33.040 -16.400 53.863 1.00 82.50 276 ASP A C 1
ATOM 2125 O O . ASP A 1 276 ? -33.669 -17.330 53.351 1.00 82.50 276 ASP A O 1
ATOM 2129 N N . TYR A 1 277 ? -32.960 -15.201 53.284 1.00 86.00 277 TYR A N 1
ATOM 2130 C CA . TYR A 1 277 ? -33.659 -14.859 52.045 1.00 86.00 277 TYR A CA 1
ATOM 2131 C C . TYR A 1 277 ? -32.685 -14.713 50.881 1.00 86.00 277 TYR A C 1
ATOM 2133 O O . TYR A 1 277 ? -31.780 -13.882 50.925 1.00 86.00 277 TYR A O 1
ATOM 2141 N N . ALA A 1 278 ? -32.911 -15.473 49.809 1.00 84.12 278 ALA A N 1
ATOM 2142 C CA . ALA A 1 278 ? -32.203 -15.289 48.548 1.00 84.12 278 ALA A CA 1
ATOM 2143 C C . ALA A 1 278 ? -32.804 -14.114 47.758 1.00 84.12 278 ALA A C 1
ATOM 2145 O O . ALA A 1 278 ? -34.019 -14.031 47.557 1.00 84.12 278 ALA A O 1
ATOM 2146 N N . VAL A 1 279 ? -31.941 -13.226 47.276 1.00 89.12 279 VAL A N 1
ATOM 2147 C CA . VAL A 1 279 ? -32.263 -12.138 46.354 1.00 89.12 279 VAL A CA 1
ATOM 2148 C C . VAL A 1 279 ? -31.518 -12.405 45.055 1.00 89.12 279 VAL A C 1
ATOM 2150 O O . VAL A 1 279 ? -30.298 -12.264 44.987 1.00 89.12 279 VAL A O 1
ATOM 2153 N N . TYR A 1 280 ? -32.261 -12.801 44.025 1.00 90.19 280 TYR A N 1
ATOM 2154 C CA . TYR A 1 280 ? -31.710 -12.964 42.684 1.00 90.19 280 TYR A CA 1
ATOM 2155 C C . TYR A 1 280 ? -31.625 -11.603 42.013 1.00 90.19 280 TYR A C 1
ATOM 2157 O O . TYR A 1 280 ? -32.497 -10.751 42.222 1.00 90.19 280 TYR A O 1
ATOM 2165 N N . TYR A 1 281 ? -30.587 -11.404 41.215 1.00 93.50 281 TYR A N 1
ATOM 2166 C CA . TYR A 1 281 ? -30.406 -10.185 40.452 1.00 93.50 281 TYR A CA 1
ATOM 2167 C C . TYR A 1 281 ? -29.888 -10.473 39.045 1.00 93.50 281 TYR A C 1
ATOM 2169 O O . TYR A 1 281 ? -29.154 -11.432 38.831 1.00 93.50 281 TYR A O 1
ATOM 2177 N N . GLU A 1 282 ? -30.265 -9.598 38.120 1.00 94.38 282 GLU A N 1
ATOM 2178 C CA . GLU A 1 282 ? -29.756 -9.510 36.751 1.00 94.38 282 GLU A CA 1
ATOM 2179 C C . GLU A 1 282 ? -29.244 -8.078 36.564 1.00 94.38 282 GLU A C 1
ATOM 2181 O O . GLU A 1 282 ? -29.988 -7.110 36.764 1.00 94.38 282 GLU A O 1
ATOM 2186 N N . ILE A 1 283 ? -27.970 -7.923 36.222 1.00 95.44 283 ILE A N 1
ATOM 2187 C CA . ILE A 1 283 ? -27.342 -6.634 35.941 1.00 95.44 283 ILE A CA 1
ATOM 2188 C C . ILE A 1 283 ? -27.028 -6.573 34.454 1.00 95.44 283 ILE A C 1
ATOM 2190 O O . ILE A 1 283 ? -26.248 -7.364 33.940 1.00 95.44 283 ILE A O 1
ATOM 2194 N N . THR A 1 284 ? -27.601 -5.596 33.761 1.00 97.06 284 THR A N 1
ATOM 2195 C CA . THR A 1 284 ? -27.226 -5.250 32.390 1.00 97.06 284 THR A CA 1
ATOM 2196 C C . THR A 1 284 ? -26.249 -4.080 32.413 1.00 97.06 284 THR A C 1
ATOM 2198 O O . THR A 1 284 ? -26.589 -2.977 32.850 1.00 97.06 284 THR A O 1
ATOM 2201 N N . TYR A 1 285 ? -25.040 -4.323 31.920 1.00 97.75 285 TYR A N 1
ATOM 2202 C CA . TYR A 1 285 ? -24.062 -3.304 31.569 1.00 97.75 285 TYR A CA 1
ATOM 2203 C C . TYR A 1 285 ? -24.245 -2.942 30.099 1.00 97.75 285 TYR A C 1
ATOM 2205 O O . TYR A 1 285 ? -24.228 -3.828 29.248 1.00 97.75 285 TYR A O 1
ATOM 2213 N N . THR A 1 286 ? -24.344 -1.657 29.782 1.00 97.56 286 THR A N 1
ATOM 2214 C CA . THR A 1 286 ? -24.389 -1.169 28.398 1.00 97.56 286 THR A CA 1
ATOM 2215 C C . THR A 1 286 ? -23.231 -0.209 28.170 1.00 97.56 286 THR A C 1
ATOM 2217 O O . THR A 1 286 ? -23.136 0.824 28.841 1.00 97.56 286 THR A O 1
ATOM 2220 N N . TYR A 1 287 ? -22.369 -0.528 27.202 1.00 97.00 287 TYR A N 1
ATOM 2221 C CA . TYR A 1 287 ? -21.309 0.352 26.710 1.00 97.00 287 TYR A CA 1
ATOM 2222 C C . TYR A 1 287 ? -21.541 0.647 25.227 1.00 97.00 287 TYR A C 1
ATOM 2224 O O . TYR A 1 287 ? -21.566 -0.251 24.382 1.00 97.00 287 TYR A O 1
ATOM 2232 N N . LYS A 1 288 ? -21.732 1.931 24.904 1.00 94.00 288 LYS A N 1
ATOM 2233 C CA . LYS A 1 288 ? -22.180 2.401 23.582 1.00 94.00 288 LYS A CA 1
ATOM 2234 C C . LYS A 1 288 ? -23.477 1.695 23.152 1.00 94.00 288 LYS A C 1
ATOM 2236 O O . LYS A 1 288 ? -24.532 2.032 23.670 1.00 94.00 288 LYS A O 1
ATOM 2241 N N . ASN A 1 289 ? -23.401 0.735 22.231 1.00 93.38 289 ASN A N 1
ATOM 2242 C CA . ASN A 1 289 ? -24.549 -0.013 21.698 1.00 93.38 289 ASN A CA 1
ATOM 2243 C C . ASN A 1 289 ? -24.394 -1.526 21.931 1.00 93.38 289 ASN A C 1
ATOM 2245 O O . ASN A 1 289 ? -24.850 -2.332 21.120 1.00 93.38 289 ASN A O 1
ATOM 2249 N N . THR A 1 290 ? -23.657 -1.916 22.968 1.00 96.88 290 THR A N 1
ATOM 2250 C CA . THR A 1 290 ? -23.357 -3.315 23.271 1.00 96.88 290 THR A CA 1
ATOM 2251 C C . THR A 1 290 ? -23.644 -3.597 24.733 1.00 96.88 290 THR A C 1
ATOM 2253 O O . THR A 1 290 ? -23.170 -2.874 25.610 1.00 96.88 290 THR A O 1
ATOM 2256 N N . ASP A 1 291 ? -24.391 -4.672 24.963 1.00 97.00 291 ASP A N 1
ATOM 2257 C CA . ASP A 1 291 ? -24.830 -5.088 26.287 1.00 97.00 291 ASP A CA 1
ATOM 2258 C C . ASP A 1 291 ? -24.031 -6.300 26.778 1.00 97.00 291 ASP A C 1
ATOM 2260 O O . ASP A 1 291 ? -23.590 -7.148 25.997 1.00 97.00 291 ASP A O 1
ATOM 2264 N N . MET A 1 292 ? -23.860 -6.378 28.093 1.00 96.12 292 MET A N 1
ATOM 2265 C CA . MET A 1 292 ? -23.288 -7.502 28.825 1.00 96.12 292 MET A CA 1
ATOM 2266 C C . MET A 1 292 ? -24.160 -7.748 30.055 1.00 96.12 292 MET A C 1
ATOM 2268 O O . MET A 1 292 ? -24.428 -6.808 30.796 1.00 96.12 292 MET A O 1
ATOM 2272 N N . VAL A 1 293 ? -24.616 -8.982 30.264 1.00 95.31 293 VAL A N 1
ATOM 2273 C CA . VAL A 1 293 ? -25.559 -9.317 31.343 1.00 95.31 293 VAL A CA 1
ATOM 2274 C C . VAL A 1 293 ? -24.878 -10.226 32.363 1.00 95.31 293 VAL A C 1
ATOM 2276 O O . VAL A 1 293 ? -24.268 -11.219 31.974 1.00 95.31 293 VAL A O 1
ATOM 2279 N N . GLU A 1 294 ? -24.962 -9.864 33.643 1.00 92.12 294 GLU A N 1
ATOM 2280 C CA . GLU A 1 294 ? -24.490 -10.631 34.801 1.00 92.12 294 GLU A CA 1
ATOM 2281 C C . GLU A 1 294 ? -25.681 -11.056 35.662 1.00 92.12 294 GLU A C 1
ATOM 2283 O O . GLU A 1 294 ? -26.403 -10.204 36.176 1.00 92.12 294 GLU A O 1
ATOM 2288 N N . ASP A 1 295 ? -25.837 -12.359 35.880 1.00 90.06 295 ASP A N 1
ATOM 2289 C CA . ASP A 1 295 ? -26.819 -12.909 36.814 1.00 90.06 295 ASP A CA 1
ATOM 2290 C C . ASP A 1 295 ? -26.141 -13.372 38.100 1.00 90.06 295 ASP A C 1
ATOM 2292 O O . ASP A 1 295 ? -25.029 -13.910 38.082 1.00 90.06 295 ASP A O 1
ATOM 2296 N N . GLY A 1 296 ? -26.831 -13.222 39.227 1.00 89.25 296 GLY A N 1
ATOM 2297 C CA . GLY A 1 296 ? -26.324 -13.706 40.501 1.00 89.25 296 GLY A CA 1
ATOM 2298 C C . GLY A 1 296 ? -27.374 -13.816 41.595 1.00 89.25 296 GLY A C 1
ATOM 2299 O O . GLY A 1 296 ? -28.564 -13.552 41.409 1.00 89.25 296 GLY A O 1
ATOM 2300 N N . VAL A 1 297 ? -26.906 -14.250 42.762 1.00 88.00 297 VAL A N 1
ATOM 2301 C CA . VAL A 1 297 ? -27.702 -14.355 43.982 1.00 88.00 297 VAL A CA 1
ATOM 2302 C C . VAL A 1 297 ? -26.911 -13.769 45.142 1.00 88.00 297 VAL A C 1
ATOM 2304 O O . VAL A 1 297 ? -25.722 -14.039 45.294 1.00 88.00 297 VAL A O 1
ATOM 2307 N N . ALA A 1 298 ? -27.589 -12.963 45.946 1.00 87.00 298 ALA A N 1
ATOM 2308 C CA . ALA A 1 298 ? -27.102 -12.463 47.222 1.00 87.00 298 ALA A CA 1
ATOM 2309 C C . ALA A 1 298 ? -28.116 -12.811 48.316 1.00 87.00 298 ALA A C 1
ATOM 2311 O O . ALA A 1 298 ? -29.266 -13.153 48.024 1.00 87.00 298 ALA A O 1
ATOM 2312 N N . TYR A 1 299 ? -27.703 -12.729 49.573 1.00 84.06 299 TYR A N 1
ATOM 2313 C CA . TYR A 1 299 ? -28.499 -13.194 50.702 1.00 84.06 299 TYR A CA 1
ATOM 2314 C C . TYR A 1 299 ? -28.760 -12.096 51.729 1.00 84.06 299 TYR A C 1
ATOM 2316 O O . TYR A 1 299 ? -27.920 -11.237 51.993 1.00 84.06 299 TYR A O 1
ATOM 2324 N N . VAL A 1 300 ? -29.950 -12.138 52.325 1.00 87.50 300 VAL A N 1
ATOM 2325 C CA . VAL A 1 300 ? -30.328 -11.333 53.490 1.00 87.50 300 VAL A CA 1
ATOM 2326 C C . VAL A 1 300 ? -30.556 -12.289 54.653 1.00 87.50 300 VAL A C 1
ATOM 2328 O O . VAL A 1 300 ? -31.481 -13.100 54.619 1.00 87.50 300 VAL A O 1
ATOM 2331 N N . HIS A 1 301 ? -29.715 -12.189 55.675 1.00 82.56 3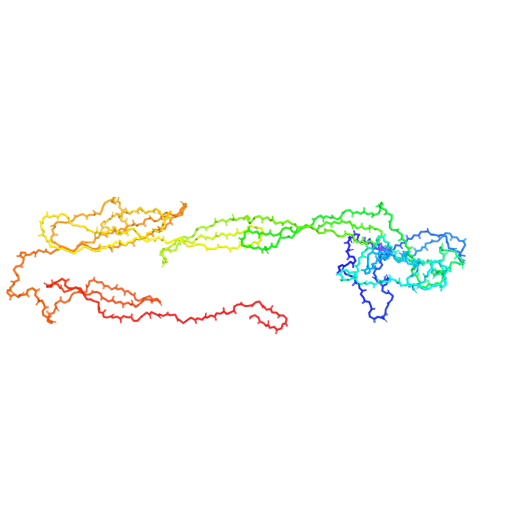01 HIS A N 1
ATOM 2332 C CA . HIS A 1 301 ? -29.761 -13.011 56.878 1.00 82.56 301 HIS A CA 1
ATOM 2333 C C . HIS A 1 301 ? -30.277 -12.173 58.052 1.00 82.56 301 HIS A C 1
ATOM 2335 O O . HIS A 1 301 ? -29.588 -11.259 58.511 1.00 82.56 301 HIS A O 1
ATOM 2341 N N . LEU A 1 302 ? -31.479 -12.488 58.5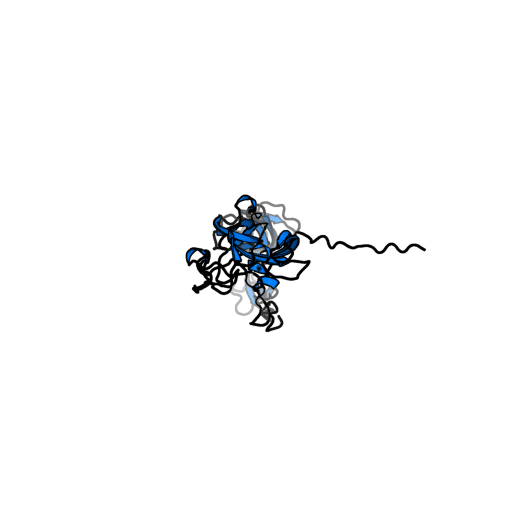43 1.00 83.75 302 LEU A N 1
ATOM 2342 C CA . LEU A 1 302 ? -32.090 -11.843 59.710 1.00 83.75 302 LEU A CA 1
ATOM 2343 C C . LEU A 1 302 ? -32.267 -12.852 60.842 1.00 83.75 302 LEU A C 1
ATOM 2345 O O . LEU A 1 302 ? -32.872 -13.908 60.650 1.00 83.75 302 LEU A O 1
ATOM 2349 N N . ARG A 1 303 ? -31.751 -12.534 62.030 1.00 81.06 303 ARG A N 1
ATOM 2350 C CA . ARG A 1 303 ? -31.862 -13.385 63.227 1.00 81.06 303 ARG A CA 1
ATOM 2351 C C . ARG A 1 303 ? -32.769 -12.745 64.278 1.00 81.06 303 ARG A C 1
ATOM 2353 O O . ARG A 1 303 ? -32.799 -11.525 64.397 1.00 81.06 303 ARG A O 1
ATOM 2360 N N . ASP A 1 304 ? -33.519 -13.561 65.011 1.00 75.50 304 ASP A N 1
ATOM 2361 C CA . ASP A 1 304 ? -34.381 -13.111 66.110 1.00 75.50 304 ASP A CA 1
ATOM 2362 C C . ASP A 1 304 ? -33.589 -13.158 67.426 1.00 75.50 304 ASP A C 1
ATOM 2364 O O . ASP A 1 304 ? -33.058 -14.205 67.785 1.00 75.50 304 ASP A O 1
ATOM 2368 N N . GLU A 1 305 ? -33.500 -12.034 68.137 1.00 63.09 305 GLU A N 1
ATOM 2369 C CA . GLU A 1 305 ? -32.847 -11.948 69.455 1.00 63.09 305 GLU A CA 1
ATOM 2370 C C . GLU A 1 305 ? -33.677 -12.617 70.574 1.00 63.09 305 GLU A C 1
ATOM 2372 O O . GLU A 1 305 ? -33.199 -12.758 71.697 1.00 63.09 305 GLU A O 1
ATOM 2377 N N . SER A 1 306 ? -34.927 -13.024 70.304 1.00 53.53 306 SER A N 1
ATOM 2378 C CA . SER A 1 306 ? -35.850 -13.571 71.312 1.00 53.53 306 SER A CA 1
ATOM 2379 C C . SER A 1 306 ? -35.771 -15.085 71.531 1.00 53.53 306 SER A C 1
ATOM 2381 O O . SER A 1 306 ? -36.442 -15.607 72.428 1.00 53.53 306 SER A O 1
ATOM 2383 N N . THR A 1 307 ? -34.932 -15.812 70.787 1.00 42.41 307 THR A N 1
ATOM 2384 C CA . THR A 1 307 ? -34.497 -17.131 71.254 1.00 42.41 307 THR A CA 1
ATOM 2385 C C . THR A 1 307 ? -33.537 -16.912 72.409 1.00 42.41 307 THR A C 1
ATOM 2387 O O . THR A 1 307 ? -32.403 -16.504 72.184 1.00 42.41 307 THR A O 1
ATOM 2390 N N . GLU A 1 308 ? -34.011 -17.159 73.635 1.00 39.19 308 GLU A N 1
ATOM 2391 C CA . GLU A 1 308 ? -33.158 -17.264 74.816 1.00 39.19 308 GLU A CA 1
ATOM 2392 C C . GLU A 1 308 ? -31.935 -18.116 74.463 1.00 39.19 308 GLU A C 1
ATOM 2394 O O . GLU A 1 308 ? -32.029 -19.337 74.303 1.00 39.19 308 GLU A O 1
ATOM 2399 N N . GLU A 1 309 ? -30.779 -17.461 74.356 1.00 39.59 309 GLU A N 1
ATOM 2400 C CA . GLU A 1 309 ? -29.520 -18.099 74.679 1.00 39.59 309 GLU A CA 1
ATOM 2401 C C . GLU A 1 309 ? -29.711 -18.677 76.079 1.00 39.59 309 GLU A C 1
ATOM 2403 O O . GLU A 1 309 ? -29.853 -17.953 77.069 1.00 39.59 309 GLU A O 1
ATOM 2408 N N . THR A 1 310 ? -29.773 -20.001 76.178 1.00 38.34 310 THR A N 1
ATOM 2409 C CA . THR A 1 310 ? -29.493 -20.663 77.444 1.00 38.34 310 THR A CA 1
ATOM 2410 C C . THR A 1 310 ? -28.100 -20.222 77.861 1.00 38.34 310 THR A C 1
ATOM 2412 O O . THR A 1 310 ? -27.139 -20.731 77.297 1.00 38.34 310 THR A O 1
ATOM 2415 N N . GLU A 1 311 ? -28.031 -19.251 78.776 1.00 43.69 311 GLU A N 1
ATOM 2416 C CA . GLU A 1 311 ? -26.843 -18.734 79.469 1.00 43.69 311 GLU A CA 1
ATOM 2417 C C . GLU A 1 311 ? -25.516 -19.172 78.838 1.00 43.69 311 GLU A C 1
ATOM 2419 O O . GLU A 1 311 ? -24.824 -20.067 79.326 1.00 43.69 311 GLU A O 1
ATOM 2424 N N . GLY A 1 312 ? -25.181 -18.538 77.723 1.00 43.84 312 GLY A N 1
ATOM 2425 C CA . GLY A 1 312 ? -23.922 -18.720 77.034 1.00 43.84 312 GLY A CA 1
ATOM 2426 C C . GLY A 1 312 ? -23.577 -17.399 76.392 1.00 43.84 312 GLY A C 1
ATOM 2427 O O . GLY A 1 312 ? -23.938 -17.197 75.248 1.00 43.84 312 GLY A O 1
ATOM 2428 N N . ASP A 1 313 ? -22.964 -16.509 77.183 1.00 42.31 313 ASP A N 1
ATOM 2429 C CA . ASP A 1 313 ? -22.006 -15.491 76.737 1.00 42.31 313 ASP A CA 1
ATOM 2430 C C . ASP A 1 313 ? -21.856 -15.462 75.208 1.00 42.31 313 ASP A C 1
ATOM 2432 O O . ASP A 1 313 ? -21.244 -16.373 74.653 1.00 42.31 313 ASP A O 1
ATOM 2436 N N . GLY A 1 314 ? -22.390 -14.422 74.552 1.00 49.16 314 GLY A N 1
ATOM 2437 C CA . GLY A 1 314 ? -22.267 -14.134 73.114 1.00 49.16 314 GLY A CA 1
ATOM 2438 C C . GLY A 1 314 ? -20.829 -14.024 72.571 1.00 49.16 314 GLY A C 1
ATOM 2439 O O . GLY A 1 314 ? -20.575 -13.380 71.553 1.00 49.16 314 GLY A O 1
ATOM 2440 N N . THR A 1 315 ? -19.861 -14.644 73.235 1.00 48.41 315 THR A N 1
ATOM 2441 C CA . THR A 1 315 ? -18.619 -15.154 72.691 1.00 48.41 315 THR A CA 1
ATOM 2442 C C . THR A 1 315 ? -18.686 -16.688 72.627 1.00 48.41 315 THR A C 1
ATOM 2444 O O . THR A 1 315 ? -18.365 -17.426 73.554 1.00 48.41 315 THR A O 1
ATOM 2447 N N . CYS A 1 316 ? -19.058 -17.201 71.457 1.00 50.22 316 CYS A N 1
ATOM 2448 C CA . CYS A 1 316 ? -18.629 -18.529 71.027 1.00 50.22 316 CYS A CA 1
ATOM 2449 C C . CYS A 1 316 ? -17.093 -18.568 71.164 1.00 50.22 316 CYS A C 1
ATOM 2451 O O . CYS A 1 316 ? -16.397 -17.900 70.401 1.00 50.22 316 CYS A O 1
ATOM 2453 N N . GLY A 1 317 ? -16.584 -19.228 72.213 1.00 65.12 317 GLY A N 1
ATOM 2454 C CA . GLY A 1 317 ? -15.162 -19.254 72.565 1.00 65.12 317 GLY A CA 1
ATOM 2455 C C . GLY A 1 317 ? -14.317 -19.924 71.478 1.00 65.12 317 GLY A C 1
ATOM 2456 O O . GLY A 1 317 ? -14.066 -19.351 70.423 1.00 65.12 317 GLY A O 1
ATOM 2457 N N . GLU A 1 318 ? -13.851 -21.149 71.717 1.00 64.94 318 GLU A N 1
ATOM 2458 C CA . GLU A 1 318 ? -13.268 -21.980 70.645 1.00 64.94 318 GLU A CA 1
ATOM 2459 C C . GLU A 1 318 ? -14.298 -22.950 70.032 1.00 64.94 318 GLU A C 1
ATOM 2461 O O . GLU A 1 318 ? -14.103 -23.445 68.920 1.00 64.94 318 GLU A O 1
ATOM 2466 N N . ASP A 1 319 ? -15.434 -23.158 70.706 1.00 75.19 319 ASP A N 1
ATOM 2467 C CA . ASP A 1 319 ? -16.484 -24.100 70.312 1.00 75.19 319 ASP A CA 1
ATOM 2468 C C . ASP A 1 319 ? -17.594 -23.396 69.527 1.00 75.19 319 ASP A C 1
ATOM 2470 O O . ASP A 1 319 ? -18.587 -22.913 70.066 1.00 75.19 319 ASP A O 1
ATOM 2474 N N . HIS A 1 320 ? -17.398 -23.324 68.218 1.00 79.88 320 HIS A N 1
ATOM 2475 C CA . HIS A 1 320 ? -18.348 -22.752 67.270 1.00 79.88 320 HIS A CA 1
ATOM 2476 C C . HIS A 1 320 ? -19.161 -23.855 66.558 1.00 79.88 320 HIS A C 1
ATOM 2478 O O . HIS A 1 320 ? -18.585 -24.824 66.054 1.00 79.88 320 HIS A O 1
ATOM 2484 N N . ASN A 1 321 ? -20.480 -23.673 66.430 1.00 81.94 321 ASN A N 1
ATOM 2485 C CA . ASN A 1 321 ? -21.375 -24.554 65.672 1.00 81.94 321 ASN A CA 1
ATOM 2486 C C . ASN A 1 321 ? -21.474 -24.125 64.198 1.00 81.94 321 ASN A C 1
ATOM 2488 O O . ASN A 1 321 ? -22.269 -23.263 63.824 1.00 81.94 321 ASN A O 1
ATOM 2492 N N . TRP A 1 322 ? -20.623 -24.694 63.351 1.00 83.81 322 TRP A N 1
ATOM 2493 C CA . TRP A 1 322 ? -20.491 -24.294 61.950 1.00 83.81 322 TRP A CA 1
ATOM 2494 C C . TRP A 1 322 ? -21.501 -24.982 61.034 1.00 83.81 322 TRP A C 1
ATOM 2496 O O . TRP A 1 322 ? -21.603 -26.206 61.017 1.00 83.81 322 TRP A O 1
ATOM 2506 N N . THR A 1 323 ? -22.165 -24.198 60.190 1.00 80.50 323 THR A N 1
ATOM 2507 C CA . THR A 1 323 ? -22.935 -24.678 59.038 1.00 80.50 323 THR A CA 1
ATOM 2508 C C . THR A 1 323 ? -22.310 -24.145 57.754 1.00 80.50 323 THR A C 1
ATOM 2510 O O . THR A 1 323 ? -21.881 -22.991 57.704 1.00 80.50 323 THR A O 1
ATOM 2513 N N . LEU A 1 324 ? -22.228 -24.992 56.725 1.00 82.56 324 LEU A N 1
ATOM 2514 C CA . LEU A 1 324 ? -21.754 -24.591 55.401 1.00 82.56 324 LEU A CA 1
ATOM 2515 C C . LEU A 1 324 ? -22.736 -23.574 54.810 1.00 82.56 324 LEU A C 1
ATOM 2517 O O . LEU A 1 324 ? -23.913 -23.884 54.633 1.00 82.56 324 LEU A O 1
ATOM 2521 N N . LEU A 1 325 ? -22.246 -22.367 54.540 1.00 78.69 325 LEU A N 1
ATOM 2522 C CA . LEU A 1 325 ? -23.007 -21.297 53.909 1.00 78.69 325 LEU A CA 1
ATOM 2523 C C . LEU A 1 325 ? -23.004 -21.499 52.393 1.00 78.69 325 LEU A C 1
ATOM 2525 O O . LEU A 1 325 ? -24.062 -21.616 51.782 1.00 78.69 325 LEU A O 1
ATOM 2529 N N . ASP A 1 326 ? -21.812 -21.576 51.804 1.00 74.38 326 ASP A N 1
ATOM 2530 C CA . ASP A 1 326 ? -21.618 -21.846 50.385 1.00 74.38 326 ASP A CA 1
ATOM 2531 C C . ASP A 1 326 ? -20.190 -22.319 50.065 1.00 74.38 326 ASP A C 1
ATOM 2533 O O . ASP A 1 326 ? -19.276 -22.223 50.890 1.00 74.38 326 ASP A O 1
ATOM 2537 N N . SER A 1 327 ? -20.022 -22.819 48.839 1.00 86.94 327 SER A N 1
ATOM 2538 C CA . SER A 1 327 ? -18.744 -23.269 48.282 1.00 86.94 327 SER A CA 1
ATOM 2539 C C . SER A 1 327 ? -18.378 -22.445 47.053 1.00 86.94 327 SER A C 1
ATOM 2541 O O . SER A 1 327 ? -19.160 -22.333 46.106 1.00 86.94 327 SER A O 1
ATOM 2543 N N . VAL A 1 328 ? -17.157 -21.913 47.040 1.00 81.00 328 VAL A N 1
ATOM 2544 C CA . VAL A 1 328 ? -16.560 -21.243 45.883 1.00 81.00 328 VAL A CA 1
ATOM 2545 C C . VAL A 1 328 ? -15.580 -22.209 45.225 1.00 81.00 328 VAL A C 1
ATOM 2547 O O . VAL A 1 328 ? -14.525 -22.501 45.784 1.00 81.00 328 VAL A O 1
ATOM 2550 N N . ASN A 1 329 ? -15.906 -22.685 44.022 1.00 82.44 329 ASN A N 1
ATOM 2551 C CA . ASN A 1 329 ? -15.020 -23.577 43.269 1.00 82.44 329 ASN A CA 1
ATOM 2552 C C . ASN A 1 329 ? -13.701 -22.873 42.880 1.00 82.44 329 ASN A C 1
ATOM 2554 O O . ASN A 1 329 ? -13.719 -21.682 42.546 1.00 82.44 329 ASN A O 1
ATOM 2558 N N . PRO A 1 330 ? -12.558 -23.588 42.856 1.00 77.00 330 PRO A N 1
ATOM 2559 C CA . PRO A 1 330 ? -11.290 -23.031 42.395 1.00 77.00 330 PRO A CA 1
ATOM 2560 C C . PRO A 1 330 ? -11.344 -22.686 40.903 1.00 77.00 330 PRO A C 1
ATOM 2562 O O . PRO A 1 330 ? -11.903 -23.419 40.086 1.00 77.00 330 PRO A O 1
ATOM 2565 N N . THR A 1 331 ? -10.694 -21.585 40.532 1.00 78.06 331 THR A N 1
ATOM 2566 C CA . THR A 1 331 ? -10.471 -21.206 39.131 1.00 78.06 331 THR A CA 1
ATOM 2567 C C . THR A 1 331 ? -9.010 -21.443 38.754 1.00 78.06 331 THR A C 1
ATOM 2569 O O . THR A 1 331 ? -8.185 -21.857 39.572 1.00 78.06 331 THR A O 1
ATOM 2572 N N . CYS A 1 332 ? -8.640 -21.148 37.509 1.00 76.19 332 CYS A N 1
ATOM 2573 C CA . CYS A 1 332 ? -7.245 -21.220 37.082 1.00 76.19 332 CYS A CA 1
ATOM 2574 C C . CYS A 1 332 ? -6.347 -20.131 37.713 1.00 76.19 332 CYS A C 1
ATOM 2576 O O . CYS A 1 332 ? -5.122 -20.224 37.617 1.00 76.19 332 CYS A O 1
ATOM 2578 N N . LEU A 1 333 ? -6.931 -19.100 38.341 1.00 65.62 333 LEU A N 1
ATOM 2579 C CA . LEU A 1 333 ? -6.214 -17.952 38.919 1.00 65.62 333 LEU A CA 1
ATOM 2580 C C . LEU A 1 333 ? -6.407 -17.807 40.431 1.00 65.62 333 LEU A C 1
ATOM 2582 O O . LEU A 1 333 ? -5.540 -17.262 41.111 1.00 65.62 333 LEU A O 1
ATOM 2586 N N . THR A 1 334 ? -7.528 -18.284 40.962 1.00 62.56 334 THR A N 1
ATOM 2587 C CA . THR A 1 334 ? -7.913 -18.106 42.363 1.00 62.56 334 THR A CA 1
ATOM 2588 C C . THR A 1 334 ? -8.228 -19.451 42.998 1.00 62.56 334 THR A C 1
ATOM 2590 O O . THR A 1 334 ? -8.845 -20.316 42.379 1.00 62.56 334 THR A O 1
ATOM 2593 N N . LEU A 1 335 ? -7.796 -19.624 44.244 1.00 68.56 335 LEU A N 1
ATOM 2594 C CA . LEU A 1 335 ? -8.130 -20.791 45.057 1.00 68.56 335 LEU A CA 1
ATOM 2595 C C . LEU A 1 335 ? -9.638 -20.843 45.363 1.00 68.56 335 LEU A C 1
ATOM 2597 O O . LEU A 1 335 ? -10.292 -19.800 45.437 1.00 68.56 335 LEU A O 1
ATOM 2601 N N . GLY A 1 336 ? -10.169 -22.054 45.503 1.00 79.25 336 GLY A N 1
ATOM 2602 C CA . GLY A 1 336 ? -11.526 -22.322 45.973 1.00 79.25 336 GLY A CA 1
ATOM 2603 C C . GLY A 1 336 ? -11.560 -22.420 47.494 1.00 79.25 336 GLY A C 1
ATOM 2604 O O . GLY A 1 336 ? -10.512 -22.582 48.124 1.00 79.25 336 GLY A O 1
ATOM 2605 N N . TYR A 1 337 ? -12.733 -22.264 48.097 1.00 80.25 337 TYR A N 1
ATOM 2606 C CA . TYR A 1 337 ? -12.929 -22.378 49.544 1.00 80.25 337 TYR A CA 1
ATOM 2607 C C . TYR A 1 337 ? -14.409 -22.493 49.901 1.00 80.25 337 TYR A C 1
ATOM 2609 O O . TYR A 1 337 ? -15.274 -22.009 49.169 1.00 80.25 337 TYR A O 1
ATOM 2617 N N . ASP A 1 338 ? -14.667 -23.017 51.092 1.00 87.19 338 ASP A N 1
ATOM 2618 C CA . ASP A 1 338 ? -15.990 -23.070 51.699 1.00 87.19 338 ASP A CA 1
ATOM 2619 C C . ASP A 1 338 ? -16.138 -21.950 52.731 1.00 87.19 338 ASP A C 1
ATOM 2621 O O . ASP A 1 338 ? -15.232 -21.696 53.537 1.00 87.19 338 ASP A O 1
ATOM 2625 N N . ARG A 1 339 ? -17.277 -21.252 52.726 1.00 79.94 339 ARG A N 1
ATOM 2626 C CA . ARG A 1 339 ? -17.632 -20.313 53.797 1.00 79.94 339 ARG A CA 1
ATOM 2627 C C . ARG A 1 339 ? -18.513 -21.032 54.801 1.00 79.94 339 ARG A C 1
ATOM 2629 O O . ARG A 1 339 ? -19.570 -21.546 54.457 1.00 79.94 339 ARG A O 1
ATOM 2636 N N . TYR A 1 340 ? -18.101 -21.019 56.060 1.00 81.44 340 TYR A N 1
ATOM 2637 C CA . TYR A 1 340 ? -18.874 -21.548 57.172 1.00 81.44 340 TYR A CA 1
ATOM 2638 C C . TYR A 1 340 ? -19.397 -20.406 58.028 1.00 81.44 340 TYR A C 1
ATOM 2640 O O . TYR A 1 340 ? -18.651 -19.498 58.390 1.00 81.44 340 TYR A O 1
ATOM 2648 N N . LEU A 1 341 ? -20.674 -20.481 58.376 1.00 75.56 341 LEU A N 1
ATOM 2649 C CA . LEU A 1 341 ? -21.342 -19.583 59.306 1.00 75.56 341 LEU A CA 1
ATOM 2650 C C . LEU A 1 341 ? -21.520 -20.309 60.641 1.00 75.56 341 LEU A C 1
ATOM 2652 O O . LEU A 1 341 ? -22.082 -21.403 60.680 1.00 75.56 341 LEU A O 1
ATOM 2656 N N . CYS A 1 342 ? -21.052 -19.717 61.737 1.00 81.38 342 CYS A N 1
ATOM 2657 C CA . CYS A 1 342 ? -21.392 -20.193 63.070 1.00 81.38 342 CYS A CA 1
ATOM 2658 C C . CYS A 1 342 ? -22.849 -19.825 63.344 1.00 81.38 342 CYS A C 1
ATOM 2660 O O . CYS A 1 342 ? -23.169 -18.638 63.435 1.00 81.38 342 CYS A O 1
ATOM 2662 N N . VAL A 1 343 ? -23.724 -20.821 63.469 1.00 70.81 343 VAL A N 1
ATOM 2663 C CA . VAL A 1 343 ? -25.166 -20.583 63.641 1.00 70.81 343 VAL A CA 1
ATOM 2664 C C . VAL A 1 343 ? -25.499 -19.954 64.991 1.00 70.81 343 VAL A C 1
ATOM 2666 O O . VAL A 1 343 ? -26.530 -19.301 65.101 1.00 70.81 343 VAL A O 1
ATOM 2669 N N . ASP A 1 344 ? -24.601 -20.083 65.970 1.00 65.00 344 ASP A N 1
ATOM 2670 C CA . ASP A 1 344 ? -24.811 -19.557 67.320 1.00 65.00 344 ASP A CA 1
ATOM 2671 C C . ASP A 1 344 ? -24.387 -18.085 67.456 1.00 65.00 344 ASP A C 1
ATOM 2673 O O . ASP A 1 344 ? -24.972 -17.351 68.236 1.00 65.00 344 ASP A O 1
ATOM 2677 N N . CYS A 1 345 ? -23.378 -17.622 66.705 1.00 71.94 345 CYS A N 1
ATOM 2678 C CA . CYS A 1 345 ? -22.795 -16.285 66.921 1.00 71.94 345 CYS A CA 1
ATOM 2679 C C . CYS A 1 345 ? -22.534 -15.470 65.650 1.00 71.94 345 CYS A C 1
ATOM 2681 O O . CYS A 1 345 ? -21.898 -14.419 65.693 1.00 71.94 345 CYS A O 1
ATOM 2683 N N . GLY A 1 346 ? -22.961 -15.963 64.486 1.00 61.97 346 GLY A N 1
ATOM 2684 C CA . GLY A 1 346 ? -22.903 -15.221 63.226 1.00 61.97 346 GLY A CA 1
ATOM 2685 C C . GLY A 1 346 ? -21.503 -15.024 62.637 1.00 61.97 346 GLY A C 1
ATOM 2686 O O . GLY A 1 346 ? -21.366 -14.425 61.571 1.00 61.97 346 GLY A O 1
ATOM 2687 N N . LYS A 1 347 ? -20.447 -15.529 63.289 1.00 71.12 347 LYS A N 1
ATOM 2688 C CA . LYS A 1 347 ? -19.081 -15.484 62.753 1.00 71.12 347 LYS A CA 1
ATOM 2689 C C . LYS A 1 347 ? -19.023 -16.264 61.444 1.00 71.12 347 LYS A C 1
ATOM 2691 O O . LYS A 1 347 ? -19.506 -17.390 61.383 1.00 71.12 347 LYS A O 1
ATOM 2696 N N . ILE A 1 348 ? -18.389 -15.682 60.431 1.00 73.81 348 ILE A N 1
ATOM 2697 C CA . ILE A 1 348 ? -18.126 -16.347 59.154 1.00 73.81 348 ILE A CA 1
ATOM 2698 C C . ILE A 1 348 ? -16.634 -16.624 59.050 1.00 73.81 348 ILE A C 1
ATOM 2700 O O . ILE A 1 348 ? -15.808 -15.741 59.291 1.00 73.81 348 ILE A O 1
ATOM 2704 N N . GLU A 1 349 ? -16.286 -17.846 58.671 1.00 79.00 349 GLU A N 1
ATOM 2705 C CA . GLU A 1 349 ? -14.908 -18.254 58.435 1.00 79.00 349 GLU A CA 1
ATOM 2706 C C . GLU A 1 349 ? -14.784 -18.999 57.107 1.00 79.00 349 GLU A C 1
ATOM 2708 O O . GLU A 1 349 ? -15.672 -19.746 56.706 1.00 79.00 349 GLU A O 1
ATOM 2713 N N . LYS A 1 350 ? -13.660 -18.788 56.419 1.00 80.62 350 LYS A N 1
ATOM 2714 C CA . LYS A 1 350 ? -13.303 -19.521 55.204 1.00 80.62 350 LYS A CA 1
ATOM 2715 C C . LYS A 1 350 ? -12.433 -20.718 55.566 1.00 80.62 350 LYS A C 1
ATOM 2717 O O . LYS A 1 350 ? -11.397 -20.538 56.213 1.00 80.62 350 LYS A O 1
ATOM 2722 N N . ARG A 1 351 ? -12.833 -21.910 55.135 1.00 81.31 351 ARG A N 1
ATOM 2723 C CA . ARG A 1 351 ? -12.133 -23.178 55.379 1.00 81.31 351 ARG A CA 1
ATOM 2724 C C . ARG A 1 351 ? -12.030 -23.986 54.089 1.00 81.31 351 ARG A C 1
ATOM 2726 O O . ARG A 1 351 ? -12.473 -23.532 53.039 1.00 81.31 351 ARG A O 1
ATOM 2733 N N . ASP A 1 352 ? -11.389 -25.148 54.193 1.00 86.19 352 ASP A N 1
ATOM 2734 C CA . ASP A 1 352 ? -11.344 -26.159 53.130 1.00 86.19 352 ASP A CA 1
ATOM 2735 C C . ASP A 1 352 ? -10.847 -25.598 51.790 1.00 86.19 352 ASP A C 1
ATOM 2737 O O . ASP A 1 352 ? -11.431 -25.793 50.731 1.00 86.19 352 ASP A O 1
ATOM 2741 N N . TYR A 1 353 ? -9.743 -24.849 51.853 1.00 80.38 353 TYR A N 1
ATOM 2742 C CA . TYR A 1 353 ? -9.160 -24.206 50.683 1.00 80.38 353 TYR A CA 1
ATOM 2743 C C . TYR A 1 353 ? -8.683 -25.234 49.652 1.00 80.38 353 TYR A C 1
ATOM 2745 O O . TYR A 1 353 ? -7.769 -26.021 49.918 1.00 80.38 353 TYR A O 1
ATOM 2753 N N . GLU A 1 354 ? -9.225 -25.149 48.442 1.00 81.25 354 GLU A N 1
ATOM 2754 C CA . GLU A 1 354 ? -8.748 -25.890 47.281 1.00 81.25 354 GLU A CA 1
ATOM 2755 C C . GLU A 1 354 ? -7.792 -25.020 46.469 1.00 81.25 354 GLU A C 1
ATOM 2757 O O . GLU A 1 354 ? -8.100 -23.881 46.116 1.00 81.25 354 GLU A O 1
ATOM 2762 N N . ALA A 1 355 ? -6.604 -25.544 46.159 1.00 75.06 355 ALA A N 1
ATOM 2763 C CA . ALA A 1 355 ? -5.637 -24.816 45.348 1.00 75.06 355 ALA A CA 1
ATOM 2764 C C . ALA A 1 355 ? -6.248 -24.418 43.995 1.00 75.06 355 ALA A C 1
ATOM 2766 O O . ALA A 1 355 ? -7.030 -25.166 43.409 1.00 75.06 355 ALA A O 1
ATOM 2767 N N . ALA A 1 356 ? -5.851 -23.249 43.484 1.00 79.81 356 ALA A N 1
ATOM 2768 C CA . ALA A 1 356 ? -6.200 -22.854 42.125 1.00 79.81 356 ALA A CA 1
ATOM 2769 C C . ALA A 1 356 ? -5.808 -23.977 41.151 1.00 79.81 356 ALA A C 1
ATOM 2771 O O . ALA A 1 356 ? -4.724 -24.554 41.278 1.00 79.81 356 ALA A O 1
ATOM 2772 N N . LEU A 1 357 ? -6.661 -24.246 40.157 1.00 82.12 357 LEU A N 1
ATOM 2773 C CA . LEU A 1 357 ? -6.430 -25.289 39.145 1.00 82.12 357 LEU A CA 1
ATOM 2774 C C . LEU A 1 357 ? -5.116 -25.061 38.381 1.00 82.12 357 LEU A C 1
ATOM 2776 O O . LEU A 1 357 ? -4.524 -25.994 37.838 1.00 82.12 357 LEU A O 1
ATOM 2780 N N . GLY A 1 358 ? -4.642 -23.812 38.399 1.00 69.62 358 GLY A N 1
ATOM 2781 C CA . GLY A 1 358 ? -3.398 -23.386 37.797 1.00 69.62 358 GLY A CA 1
ATOM 2782 C C . GLY A 1 358 ? -3.469 -23.374 36.276 1.00 69.62 358 GLY A C 1
ATOM 2783 O O . GLY A 1 358 ? -4.437 -23.795 35.646 1.00 69.62 358 GLY A O 1
ATOM 2784 N N . HIS A 1 359 ? -2.391 -22.883 35.680 1.00 66.31 359 HIS A N 1
ATOM 2785 C CA . HIS A 1 359 ? -2.151 -22.995 34.252 1.00 66.31 359 HIS A CA 1
ATOM 2786 C C . HIS A 1 359 ? -0.819 -23.709 34.048 1.00 66.31 359 HIS A C 1
ATOM 2788 O O . HIS A 1 359 ? 0.208 -23.268 34.568 1.00 66.31 359 HIS A O 1
ATOM 2794 N N . ALA A 1 360 ? -0.801 -24.757 33.227 1.00 58.47 360 ALA A N 1
ATOM 2795 C CA . ALA A 1 360 ? 0.422 -25.128 32.529 1.00 58.47 360 ALA A CA 1
ATOM 2796 C C . ALA A 1 360 ? 0.576 -24.130 31.374 1.00 58.47 360 ALA A C 1
ATOM 2798 O O . ALA A 1 360 ? 0.056 -24.349 30.282 1.00 58.47 360 ALA A O 1
ATOM 2799 N N . PHE A 1 361 ? 1.189 -22.974 31.641 1.00 52.66 361 PHE A N 1
ATOM 2800 C CA . PHE A 1 361 ? 1.411 -21.980 30.598 1.00 52.66 361 PHE A CA 1
ATOM 2801 C C . PHE A 1 361 ? 2.379 -22.565 29.567 1.00 52.66 361 PHE A C 1
ATOM 2803 O O . PHE A 1 361 ? 3.576 -22.695 29.822 1.00 52.66 361 PHE A O 1
ATOM 2810 N N . GLN A 1 362 ? 1.849 -22.950 28.410 1.00 52.94 362 GLN A N 1
ATOM 2811 C CA . GLN A 1 362 ? 2.640 -23.370 27.266 1.00 52.94 362 GLN A CA 1
ATOM 2812 C C . GLN A 1 362 ? 2.664 -22.208 26.278 1.00 52.94 362 GLN A C 1
ATOM 2814 O O . GLN A 1 362 ? 1.710 -21.986 25.536 1.00 52.94 362 GLN A O 1
ATOM 2819 N N . SER A 1 363 ? 3.748 -21.433 26.287 1.00 51.75 363 SER A N 1
ATOM 2820 C CA . SER A 1 363 ? 3.984 -20.458 25.229 1.00 51.75 363 SER A CA 1
ATOM 2821 C C . SER A 1 363 ? 4.392 -21.205 23.962 1.00 51.75 363 SER A C 1
ATOM 2823 O O . SER A 1 363 ? 5.438 -21.850 23.900 1.00 51.75 363 SER A O 1
ATOM 2825 N N . VAL A 1 364 ? 3.547 -21.130 22.938 1.00 63.62 364 VAL A N 1
ATOM 2826 C CA . VAL A 1 364 ? 3.901 -21.566 21.588 1.00 63.62 364 VAL A CA 1
ATOM 2827 C C . VAL A 1 364 ? 4.314 -20.322 20.818 1.00 63.62 364 VAL A C 1
ATOM 2829 O O . VAL A 1 364 ? 3.517 -19.408 20.624 1.00 63.62 364 VAL A O 1
ATOM 2832 N N . VAL A 1 365 ? 5.582 -20.265 20.418 1.00 67.12 365 VAL A N 1
ATOM 2833 C CA . VAL A 1 365 ? 6.063 -19.245 19.482 1.00 67.12 365 VAL A CA 1
ATOM 2834 C C . VAL A 1 365 ? 5.670 -19.712 18.088 1.00 67.12 365 VAL A C 1
ATOM 2836 O O . VAL A 1 365 ? 6.322 -20.601 17.545 1.00 67.12 365 VAL A O 1
ATOM 2839 N N . ILE A 1 366 ? 4.599 -19.139 17.542 1.00 68.56 366 ILE A N 1
ATOM 2840 C CA . ILE A 1 366 ? 4.221 -19.331 16.140 1.00 68.56 366 ILE A CA 1
ATOM 2841 C C . ILE A 1 366 ? 5.112 -18.413 15.307 1.00 68.56 366 ILE A C 1
ATOM 2843 O O . ILE A 1 366 ? 5.173 -17.208 15.552 1.00 68.56 366 ILE A O 1
ATOM 2847 N N . ARG A 1 367 ? 5.837 -18.997 14.359 1.00 69.06 367 ARG A N 1
ATOM 2848 C CA . ARG A 1 367 ? 6.693 -18.290 13.407 1.00 69.06 367 ARG A CA 1
ATOM 2849 C C . ARG A 1 367 ? 6.445 -18.875 12.032 1.00 69.06 367 ARG A C 1
ATOM 2851 O O . ARG A 1 367 ? 6.282 -20.083 11.896 1.00 69.06 367 ARG A O 1
ATOM 2858 N N . ASP A 1 368 ? 6.415 -18.013 11.029 1.00 71.19 368 ASP A N 1
ATOM 2859 C CA . ASP A 1 368 ? 6.293 -18.467 9.654 1.00 71.19 368 ASP A CA 1
ATOM 2860 C C . ASP A 1 368 ? 7.546 -19.244 9.245 1.00 71.19 368 ASP A C 1
ATOM 2862 O O . ASP A 1 368 ? 8.668 -18.920 9.651 1.00 71.19 368 ASP A O 1
ATOM 2866 N N . ALA A 1 369 ? 7.348 -20.287 8.440 1.00 68.12 369 ALA A N 1
ATOM 2867 C CA . ALA A 1 369 ? 8.455 -21.037 7.872 1.00 68.12 369 ALA A CA 1
ATOM 2868 C C . ALA A 1 369 ? 9.291 -20.115 6.973 1.00 68.12 369 ALA A C 1
ATOM 2870 O O . ALA A 1 369 ? 8.763 -19.436 6.092 1.00 68.12 369 ALA A O 1
ATOM 2871 N N . THR A 1 370 ? 10.606 -20.128 7.169 1.00 78.94 370 THR A N 1
ATOM 2872 C CA . THR A 1 370 ? 11.561 -19.470 6.276 1.00 78.94 370 THR A CA 1
ATOM 2873 C C . THR A 1 370 ? 12.307 -20.521 5.458 1.00 78.94 370 THR A C 1
ATOM 2875 O O . THR A 1 370 ? 12.266 -21.716 5.756 1.00 78.94 370 THR A O 1
ATOM 2878 N N . CYS A 1 371 ? 13.052 -20.091 4.438 1.00 74.88 371 CYS A N 1
ATOM 2879 C CA . CYS A 1 371 ? 13.950 -20.981 3.690 1.00 74.88 371 CYS A CA 1
ATOM 2880 C C . CYS A 1 371 ? 15.033 -21.636 4.571 1.00 74.88 371 CYS A C 1
ATOM 2882 O O . CYS A 1 371 ? 15.676 -22.590 4.139 1.00 74.88 371 CYS A O 1
ATOM 2884 N N . GLU A 1 372 ? 15.245 -21.126 5.785 1.00 75.06 372 GLU A N 1
ATOM 2885 C CA . GLU A 1 372 ? 16.310 -21.552 6.694 1.00 75.06 372 GLU A CA 1
ATOM 2886 C C . GLU A 1 372 ? 15.784 -22.322 7.916 1.00 75.06 372 GLU A C 1
ATOM 2888 O O . GLU A 1 372 ? 16.555 -23.032 8.563 1.00 75.06 372 GLU A O 1
ATOM 2893 N N . ALA A 1 373 ? 14.485 -22.232 8.228 1.00 61.41 373 ALA A N 1
ATOM 2894 C CA . ALA A 1 373 ? 13.877 -22.952 9.341 1.00 61.41 373 ALA A CA 1
ATOM 2895 C C . ALA A 1 373 ? 12.387 -23.269 9.092 1.00 61.41 373 ALA A C 1
ATOM 2897 O O . ALA A 1 373 ? 11.633 -22.374 8.708 1.00 61.41 373 ALA A O 1
ATOM 2898 N N . PRO A 1 374 ? 11.928 -24.509 9.358 1.00 61.41 374 PRO A N 1
ATOM 2899 C CA . PRO A 1 374 ? 10.498 -24.808 9.413 1.00 61.41 374 PRO A CA 1
ATOM 2900 C C . PRO A 1 374 ? 9.834 -24.080 10.600 1.00 61.41 374 PRO A C 1
ATOM 2902 O O . PRO A 1 374 ? 10.493 -23.835 11.615 1.00 61.41 374 PRO A O 1
ATOM 2905 N N . GLY A 1 375 ? 8.554 -23.723 10.431 1.00 61.62 375 GLY A N 1
ATOM 2906 C CA . GLY A 1 375 ? 7.731 -22.992 11.410 1.00 61.62 375 GLY A CA 1
ATOM 2907 C C . GLY A 1 375 ? 7.317 -23.798 12.635 1.00 61.62 375 GLY A C 1
ATOM 2908 O O . GLY A 1 375 ? 7.245 -25.046 12.526 1.00 61.62 375 GLY A O 1
#

Secondary structure (DSSP, 8-state):
------------------HHHH----SSSS-HHHHT-EEEEEEEEETTTTEEEEEEEEEEEEEETTSS-GGGGTB-BTTSBBTTSS-B----B--BTTTBEEEEEEEEEEEETTT--BTGGG-TTSTTTTSS--EEEEPPGGGEEEEEEEEEEEE-SSSEEEEEEEEEEEETTT--EEEEEEEEEEE--EEEEEEEEGGGTEEEEEEEETTT--EEEEEEE--EEEEPEEEE--SS-B--EEEE-PPTTEEEEEEEESSTT---BSS---B-SSEEEEEEEEEEEEETTEEEEEEEEEEEEEE-TTS---S--S---S---EEEEEEE---SSS-EEEEEEETTT--EEEEEEEPP--------------SSS--

Radius of gyration: 44.14 Å; chains: 1; bounding box: 77×50×133 Å

Sequence (375 aa):
MLSLVPSAFAAQQNSYHDPAEHWQEALNRTNELDANSVVTVETFDCCICDKATAFEVFRVPEYTRNGETALTRNVKYSDGTCLDGKSKGDLLDGTPGQDAYYTGYHWTKAVCEVCGTINSNMGATSYACNKNVYWLYDCAADFFETLPESKTIEQADRNFHRVITTSGEYCAFCYGTYKEESSTLERHHMETAIRPELAHDRFVEMSTCADCGYAETAYTAAKSVVADYFGVVDGQPHTVTVSDLSEAGVTTAIRYGHTADGCTLTSAPNYTEAGDYAVYYEITYTYKNTDMVEDGVAYVHLRDESTEETEGDGTCGEDHNWTLLDSVNPTCLTLGYDRYLCVDCGKIEKRDYEAALGHAFQSVVIRDATCEAPG